Protein AF-0000000075462940 (afdb_homodimer)

Nearest PDB structures (foldseek):
  8ajq-assembly2_C  TM=8.581E-01  e=3.263E-07  Pseudomonas aeruginosa PAO1
  1xa8-assembly1_A  TM=7.527E-01  e=1.460E-05  Paracoccus denitrificans
  5kqk-assembly1_B  TM=7.612E-01  e=2.894E+00  Burkholderia pseudomallei 1710b
  6caw-assembly1_B  TM=7.550E-01  e=3.063E+00  Burkholderia pseudomallei 1710b
  5v4o-assembly1_B  TM=7.576E-01  e=3.242E+00  Burkholderia pseudomallei 1710b

pLDDT: mean 94.75, std 11.14, range [33.44, 98.81]

Radius of gyration: 19.45 Å; Cα contacts (8 Å, |Δi|>4): 757; chains: 2; bounding box: 45×70×52 Å

Secondary structure (DSSP, 8-state):
---------EEEE-SSSSSEEEE-S--SEEEEE--HHHHHHHTSS-EEEEEEEGGGEEE-SPSSGGGGEEEEE-TT-TTEEEEEETTT--EEEEEETTTTEEEEEGGGB-B-TTS-BTTHHHH---EEESGGG-SS---SSSEEESSSTTSSPEE-/---------EEEE-SSSSSEEEE-S--SEEEEE--HHHHHHHTSS-EEEEEEEGGGEEE-SPSSGGGGEEEEE-TT-TTEEEEEETTT--EEEEEETTTTEEEEEGGGB-B-TTS-BTTHHHH---EEESGGG-SS---SSSEEESSSTTSSPEE-

Organism: Phanerochaete carnosa (strain HHB-10118-sp) (NCBI:txid650164)

Solvent-accessible surface area (backbone atoms only — not comparable to full-atom values): 16463 Å² total; per-residue (Å²): 126,86,73,71,81,71,69,80,62,49,46,34,36,32,66,80,55,75,37,31,34,38,32,50,83,66,53,82,40,34,27,32,38,14,38,68,66,56,9,24,45,39,22,13,55,33,30,36,42,32,30,29,51,51,89,29,55,41,81,63,42,70,78,70,57,66,80,42,46,41,73,32,66,38,80,95,41,70,52,33,36,36,33,22,29,64,70,70,39,14,63,49,38,32,39,30,66,84,78,44,26,36,36,37,33,57,53,22,35,47,54,46,96,89,68,43,57,66,59,38,91,66,53,56,60,64,33,34,22,21,43,80,62,44,78,66,80,71,61,65,88,55,52,32,11,52,34,51,78,94,71,43,57,69,53,130,127,85,72,70,80,70,71,79,60,48,46,33,36,30,67,79,57,76,38,32,34,38,30,52,82,64,55,84,40,34,26,34,36,15,37,69,65,56,10,23,43,39,24,13,56,33,30,36,42,31,31,30,52,49,89,29,53,41,80,62,41,71,79,69,58,66,80,41,46,41,73,31,66,39,80,94,41,73,52,31,36,37,34,21,29,65,70,68,39,12,62,50,34,31,39,30,67,84,78,45,28,34,34,37,35,58,51,23,36,47,53,46,96,88,66,44,58,67,59,39,92,66,53,56,60,65,33,33,23,21,44,79,61,42,79,65,81,70,62,66,88,55,52,32,12,53,34,51,77,94,71,43,57,69,55,130

Foldseek 3Di:
DPPVVFPDWWKFADPVRQWIKTFGAFFPAWAWEQDVVQCVVQVHQTFTKTKDALVGIGIDHDPPRCVQWDWDQDPVQNQKIWIAGPPPGDTAWIAGNVRNMIMGTQQRIDADPVRHRPCCVRRPHQAYACCVNGPDDDPDDHWYFVHDPPPGDTDD/DPPVVFPDWWKFADPVRQWIKTFGAFFPAWAWEQDVVQCVVQVHQTFTKTKDALVGIGIDHDPPRCVQWDWDQDPVQNQKIWIAGPPPGDTAWIAGNVRNMIMGTQQRIDADPVRHRPCCVRRPHQAYACCVNGPDDDPDDHWYFVHDPPPGDTDD

Structure (mmCIF, N/CA/C/O backbone):
data_AF-0000000075462940-model_v1
#
loop_
_entity.id
_entity.type
_entity.pdbx_description
1 polymer 'CENP-V/GFA domain-containing protein'
#
loop_
_atom_site.group_PDB
_atom_site.id
_atom_site.type_symbol
_atom_site.label_atom_id
_atom_site.label_alt_id
_atom_site.label_comp_id
_atom_site.label_asym_id
_atom_site.label_entity_id
_atom_site.label_seq_id
_atom_site.pdbx_PDB_ins_code
_atom_site.Cartn_x
_atom_site.Cartn_y
_atom_site.Cartn_z
_atom_site.occupancy
_atom_site.B_iso_or_equiv
_atom_site.auth_seq_id
_atom_site.auth_comp_id
_atom_site.auth_asym_id
_atom_site.auth_atom_id
_atom_site.pdbx_PDB_model_num
ATOM 1 N N . MET A 1 1 ? -1.972 36.375 26.266 1 33.44 1 MET A N 1
ATOM 2 C CA . MET A 1 1 ? -1.251 35.281 25.656 1 33.44 1 MET A CA 1
ATOM 3 C C . MET A 1 1 ? -2.221 34.25 25.062 1 33.44 1 MET A C 1
ATOM 5 O O . MET A 1 1 ? -2.996 33.625 25.781 1 33.44 1 MET A O 1
ATOM 9 N N . SER A 1 2 ? -3.07 34.594 24.047 1 34.72 2 SER A N 1
ATOM 10 C CA . SER A 1 2 ? -4.117 33.781 23.406 1 34.72 2 SER A CA 1
ATOM 11 C C . SER A 1 2 ? -3.68 32.344 23.266 1 34.72 2 SER A C 1
ATOM 13 O O . SER A 1 2 ? -2.648 32.062 22.641 1 34.72 2 SER A O 1
ATOM 15 N N . LEU A 1 3 ? -3.662 31.594 24.312 1 37.91 3 LEU A N 1
ATOM 16 C CA . LEU A 1 3 ? -3.338 30.188 24.516 1 37.91 3 LEU A CA 1
ATOM 17 C C . LEU A 1 3 ? -3.857 29.328 23.359 1 37.91 3 LEU A C 1
ATOM 19 O O . LEU A 1 3 ? -5.039 28.984 23.328 1 37.91 3 LEU A O 1
ATOM 23 N N . GLY A 1 4 ? -3.832 29.766 22.062 1 41.12 4 GLY A N 1
ATOM 24 C CA . GLY A 1 4 ? -4.324 29.016 20.922 1 41.12 4 GLY A CA 1
ATOM 25 C C . GLY A 1 4 ? -4.223 27.516 21.094 1 41.12 4 GLY A C 1
ATOM 26 O O . GLY A 1 4 ? -3.148 27 21.406 1 41.12 4 GLY A O 1
ATOM 27 N N . THR A 1 5 ? -5.051 26.812 21.875 1 47.22 5 THR A N 1
ATOM 28 C CA . THR A 1 5 ? -5.211 25.438 22.328 1 47.22 5 THR A CA 1
ATOM 29 C C . THR A 1 5 ? -4.625 24.469 21.312 1 47.22 5 THR A C 1
ATOM 31 O O . THR A 1 5 ? -5.246 24.188 20.281 1 47.22 5 THR A O 1
ATOM 34 N N . SER A 1 6 ? -3.354 24.625 20.812 1 56.44 6 SER A N 1
ATOM 35 C CA . SER A 1 6 ? -2.592 23.938 19.781 1 56.44 6 SER A CA 1
ATOM 36 C C . SER A 1 6 ? -2.742 22.422 19.875 1 56.44 6 SER A C 1
ATOM 38 O O . SER A 1 6 ? -2.369 21.828 20.891 1 56.44 6 SER A O 1
ATOM 40 N N . ALA A 1 7 ? -3.871 21.828 19.406 1 74.19 7 ALA A N 1
ATOM 41 C CA . ALA A 1 7 ? -4.086 20.391 19.422 1 74.19 7 ALA A CA 1
ATOM 42 C C . ALA A 1 7 ? -2.771 19.641 19.25 1 74.19 7 ALA A C 1
ATOM 44 O O . ALA A 1 7 ? -1.839 20.141 18.625 1 74.19 7 ALA A O 1
ATOM 45 N N . ALA A 1 8 ? -2.516 18.656 20.188 1 87.88 8 ALA A N 1
ATOM 46 C CA . ALA A 1 8 ? -1.344 17.781 20.078 1 87.88 8 ALA A CA 1
ATOM 47 C C . ALA A 1 8 ? -1.096 17.391 18.625 1 87.88 8 ALA A C 1
ATOM 49 O O . ALA A 1 8 ? -2.041 17.125 17.875 1 87.88 8 ALA A O 1
ATOM 50 N N . PRO A 1 9 ? 0.112 17.531 18.188 1 95.56 9 PRO A N 1
ATOM 51 C CA . PRO A 1 9 ? 0.416 17.156 16.812 1 95.56 9 PRO A CA 1
ATOM 52 C C . PRO A 1 9 ? 0.068 15.703 16.5 1 95.56 9 PRO A C 1
ATOM 54 O O . PRO A 1 9 ? 0.09 14.859 17.406 1 95.56 9 PRO A O 1
ATOM 57 N N . ILE A 1 10 ? -0.336 15.422 15.289 1 97.62 10 ILE A N 1
ATOM 58 C CA . ILE A 1 10 ? -0.516 14.062 14.789 1 97.62 10 ILE A CA 1
ATOM 59 C C . ILE A 1 10 ? 0.845 13.445 14.477 1 97.62 10 ILE A C 1
ATOM 61 O O . ILE A 1 10 ? 1.665 14.047 13.781 1 97.62 10 ILE A O 1
ATOM 65 N N . LYS A 1 11 ? 1.113 12.281 14.977 1 98.31 11 LYS A N 1
ATOM 66 C CA . LYS A 1 11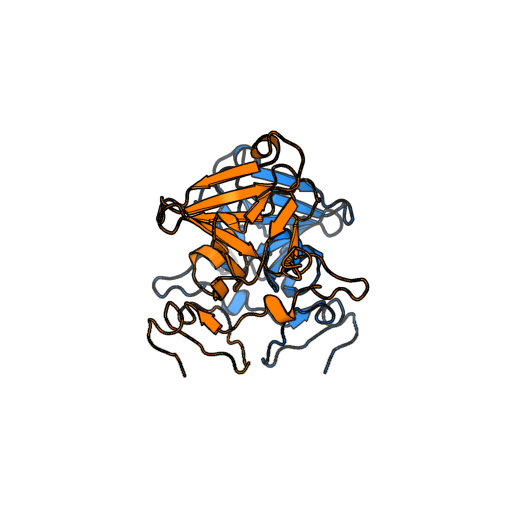 ? 2.416 11.648 14.805 1 98.31 11 LYS A CA 1
ATOM 67 C C . LYS A 1 11 ? 2.32 10.43 13.883 1 98.31 11 LYS A C 1
ATOM 69 O O . LYS A 1 11 ? 1.336 9.695 13.922 1 98.31 11 LYS A O 1
ATOM 74 N N . GLY A 1 12 ? 3.35 10.273 13.062 1 98.44 12 GLY A N 1
ATOM 75 C CA . GLY A 1 12 ? 3.459 9.117 12.188 1 98.44 12 GLY A CA 1
ATOM 76 C C . GLY A 1 12 ? 4.883 8.625 12.016 1 98.44 12 GLY A C 1
ATOM 77 O O . GLY A 1 12 ? 5.832 9.297 12.43 1 98.44 12 GLY A O 1
ATOM 78 N N . SER A 1 13 ? 5.023 7.398 11.484 1 98.56 13 SER A N 1
ATOM 79 C CA . SER A 1 13 ? 6.336 6.809 11.242 1 98.56 13 SER A CA 1
ATOM 80 C C . SER A 1 13 ? 6.254 5.676 10.227 1 98.56 13 SER A C 1
ATOM 82 O O . SER A 1 13 ? 5.172 5.141 9.969 1 98.56 13 SER A O 1
ATOM 84 N N . CYS A 1 14 ? 7.504 5.371 9.695 1 98.25 14 CYS A N 1
ATOM 85 C CA . CYS A 1 14 ? 7.609 4.156 8.891 1 98.25 14 CYS A CA 1
ATOM 86 C C . CYS A 1 14 ? 7.465 2.914 9.766 1 98.25 14 CYS A C 1
ATOM 88 O O . CYS A 1 14 ? 7.223 3.02 10.969 1 98.25 14 CYS A O 1
ATOM 90 N N . PHE A 1 15 ? 7.543 1.769 9.211 1 97.62 15 PHE A N 1
ATOM 91 C CA . PHE A 1 15 ? 7.324 0.503 9.906 1 97.62 15 PHE A CA 1
ATOM 92 C C . PHE A 1 15 ? 8.352 0.307 11.016 1 97.62 15 PHE A C 1
ATOM 94 O O . PHE A 1 15 ?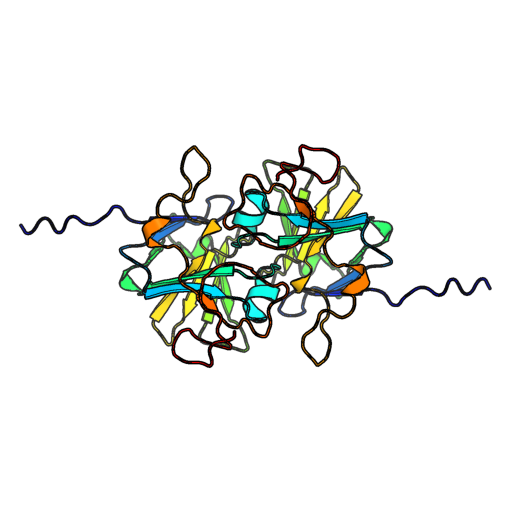 8 -0.031 12.141 1 97.62 15 PHE A O 1
ATOM 101 N N . CYS A 1 16 ? 9.648 0.529 10.734 1 97.88 16 CYS A N 1
ATOM 102 C CA . CYS A 1 16 ? 10.703 0.187 11.672 1 97.88 16 CYS A CA 1
ATOM 103 C C . CYS A 1 16 ? 10.953 1.327 12.656 1 97.88 16 CYS A C 1
ATOM 105 O O . CYS A 1 16 ? 11.703 1.169 13.625 1 97.88 16 CYS A O 1
ATOM 107 N N . GLY A 1 17 ? 10.422 2.467 12.359 1 97.75 17 GLY A N 1
ATOM 108 C CA . GLY A 1 17 ? 10.547 3.582 13.281 1 97.75 17 GLY A CA 1
ATOM 109 C C . GLY A 1 17 ? 11.758 4.453 13.008 1 97.75 17 GLY A C 1
ATOM 110 O O . GLY A 1 17 ? 11.93 5.496 13.641 1 97.75 17 GLY A O 1
ATOM 111 N N . ALA A 1 18 ? 12.578 4.156 12.031 1 98.31 18 ALA A N 1
ATOM 112 C CA . ALA A 1 18 ? 13.773 4.934 11.727 1 98.31 18 ALA A CA 1
ATOM 113 C C . ALA A 1 18 ? 13.406 6.309 11.172 1 98.31 18 ALA A C 1
ATOM 115 O O . ALA A 1 18 ? 14.195 7.25 11.258 1 98.31 18 ALA A O 1
ATOM 116 N N . VAL A 1 19 ? 12.273 6.418 10.578 1 98.75 19 VAL A N 1
ATOM 117 C CA . VAL A 1 19 ? 11.766 7.668 10.023 1 98.75 19 VAL A CA 1
ATOM 118 C C . VAL A 1 19 ? 10.445 8.039 10.688 1 98.75 19 VAL A C 1
ATOM 120 O O . VAL A 1 19 ? 9.555 7.191 10.828 1 98.75 19 VAL A O 1
ATOM 123 N N . SER A 1 20 ? 10.328 9.219 11.156 1 98.81 20 SER A N 1
ATOM 124 C CA . SER A 1 20 ? 9.117 9.688 11.812 1 98.81 20 SER A CA 1
ATOM 125 C C . SER A 1 20 ? 8.844 11.156 11.5 1 98.81 20 SER A C 1
ATOM 127 O O . SER A 1 20 ? 9.734 11.867 11.047 1 98.81 20 SER A O 1
ATOM 129 N N . TYR A 1 21 ? 7.602 11.539 11.648 1 98.81 21 TYR A N 1
ATOM 130 C CA . TYR A 1 21 ? 7.176 12.914 11.375 1 98.81 21 TYR A CA 1
ATOM 131 C C . TYR A 1 21 ? 6.035 13.32 12.297 1 98.81 21 TYR A C 1
ATOM 133 O O . TYR A 1 21 ? 5.434 12.477 12.969 1 98.81 21 TYR A O 1
ATOM 141 N N . SER A 1 22 ? 5.789 14.594 12.375 1 98.56 22 SER A N 1
ATOM 142 C CA . SER A 1 22 ? 4.66 15.188 13.078 1 98.56 22 SER A CA 1
ATOM 143 C C . SER A 1 22 ? 3.891 16.156 12.18 1 98.56 22 SER A C 1
ATOM 145 O O . SER A 1 22 ? 4.477 16.797 11.305 1 98.56 22 SER A O 1
ATOM 147 N N . LEU A 1 23 ? 2.625 16.156 12.352 1 98.31 23 LEU A N 1
ATOM 148 C CA . LEU A 1 23 ? 1.712 16.969 11.57 1 98.31 23 LEU A CA 1
ATOM 149 C C . LEU A 1 23 ? 0.917 17.922 12.469 1 98.31 23 LEU A C 1
ATOM 151 O O . LEU A 1 23 ? 0.368 17.484 13.484 1 98.31 23 LEU A O 1
ATOM 155 N N . ALA A 1 24 ? 0.854 19.172 12.039 1 96.94 24 ALA A N 1
ATOM 156 C CA . ALA A 1 24 ? 0.064 20.156 12.766 1 96.94 24 ALA A CA 1
ATOM 157 C C . ALA A 1 24 ? -1.269 20.422 12.07 1 96.94 24 ALA A C 1
ATOM 159 O O . ALA A 1 24 ? -1.319 20.562 10.852 1 96.94 24 ALA A O 1
ATOM 160 N N . GLY A 1 25 ? -2.314 20.406 12.836 1 93.94 25 GLY A N 1
ATOM 161 C CA . GLY A 1 25 ? -3.623 20.781 12.328 1 93.94 25 GLY A CA 1
ATOM 162 C C . GLY A 1 25 ? -4.266 19.688 11.492 1 93.94 25 GLY A C 1
ATOM 163 O O . GLY A 1 25 ? -3.908 18.516 11.609 1 93.94 25 GLY A O 1
ATOM 164 N N . ARG A 1 26 ? -5.312 20.047 10.688 1 95.19 26 ARG A N 1
ATOM 165 C CA . ARG A 1 26 ? -6.066 19.141 9.828 1 95.19 26 ARG A CA 1
ATOM 166 C C . ARG A 1 26 ? -5.453 19.078 8.438 1 95.19 26 ARG A C 1
ATOM 168 O O . ARG A 1 26 ? -4.891 20.062 7.953 1 95.19 26 ARG A O 1
ATOM 175 N N . PRO A 1 27 ? -5.59 17.922 7.848 1 97.88 27 PRO A N 1
ATOM 176 C CA . PRO A 1 27 ? -5.156 17.859 6.449 1 97.88 27 PRO A CA 1
ATOM 177 C C . PRO A 1 27 ? -6.012 18.75 5.535 1 97.88 27 PRO A C 1
ATOM 179 O O . PRO A 1 27 ? -7.191 18.953 5.812 1 97.88 27 PRO A O 1
ATOM 182 N N . ILE A 1 28 ? -5.395 19.266 4.535 1 96.94 28 ILE A N 1
ATOM 183 C CA . ILE A 1 28 ? -6.145 20.031 3.537 1 96.94 28 ILE A CA 1
ATOM 184 C C . ILE A 1 28 ? -6.938 19.078 2.65 1 96.94 28 ILE A C 1
ATOM 186 O O . ILE A 1 28 ? -7.895 19.484 1.986 1 96.94 28 ILE A O 1
ATOM 190 N N . MET A 1 29 ? -6.516 17.812 2.59 1 97.44 29 MET A N 1
ATOM 191 C CA . MET A 1 29 ? -7.195 16.719 1.885 1 97.44 29 MET A CA 1
ATOM 192 C C . MET A 1 29 ? -6.934 15.383 2.562 1 97.44 29 MET A C 1
ATOM 194 O O . MET A 1 29 ? -5.812 15.117 2.998 1 97.44 29 MET A O 1
ATOM 198 N N . SER A 1 30 ? -7.918 14.633 2.74 1 98.44 30 SER A N 1
ATOM 199 C CA . SER A 1 30 ? -7.863 13.258 3.211 1 98.44 30 SER A CA 1
ATOM 200 C C . SER A 1 30 ? -8.812 12.359 2.42 1 98.44 30 SER A C 1
ATOM 202 O O . SER A 1 30 ? -10.031 12.531 2.482 1 98.44 30 SER A O 1
ATOM 204 N N . VAL A 1 31 ? -8.266 11.375 1.633 1 98.75 31 VAL A N 1
ATOM 205 C CA . VAL A 1 31 ? -9.094 10.625 0.7 1 98.75 31 VAL A CA 1
ATOM 206 C C . VAL A 1 31 ? -8.523 9.227 0.507 1 98.75 31 VAL A C 1
ATOM 208 O O . VAL A 1 31 ? -7.363 8.969 0.845 1 98.75 31 VAL A O 1
ATOM 211 N N . TYR A 1 32 ? -9.367 8.328 0.028 1 98.75 32 TYR A N 1
ATOM 212 C CA . TYR A 1 32 ? -8.891 7.086 -0.578 1 98.75 32 TYR A CA 1
ATOM 213 C C . TYR A 1 32 ? -8.562 7.293 -2.053 1 98.75 32 TYR A C 1
ATOM 215 O O . TYR A 1 32 ? -9.438 7.641 -2.848 1 98.75 32 TYR A O 1
ATOM 223 N N . CYS A 1 33 ? -7.359 7.125 -2.416 1 98.69 33 CYS A N 1
ATOM 224 C CA . CYS A 1 33 ? -6.934 7.301 -3.801 1 98.69 33 CYS A CA 1
ATOM 225 C C . CYS A 1 33 ? -6.781 5.957 -4.5 1 98.69 33 CYS A C 1
ATOM 227 O O . CYS A 1 33 ? -6.023 5.098 -4.051 1 98.69 33 CYS A O 1
ATOM 229 N N . HIS A 1 34 ? -7.438 5.82 -5.641 1 98.31 34 HIS A N 1
ATOM 230 C CA . HIS A 1 34 ? -7.457 4.574 -6.395 1 98.31 34 HIS A CA 1
ATOM 231 C C . HIS A 1 34 ? -6.668 4.703 -7.695 1 98.31 34 HIS A C 1
ATOM 233 O O . HIS A 1 34 ? -6.809 3.873 -8.594 1 98.31 34 HIS A O 1
ATOM 239 N N . CYS A 1 35 ? -5.844 5.742 -7.859 1 97.38 35 CYS A N 1
ATOM 240 C CA . CYS A 1 35 ? -5.137 5.895 -9.125 1 97.38 35 CYS A CA 1
ATOM 241 C C . CYS A 1 35 ? -4.125 4.77 -9.32 1 97.38 35 CYS A C 1
ATOM 243 O O . CYS A 1 35 ? -3.66 4.172 -8.344 1 97.38 35 CYS A O 1
ATOM 245 N N . THR A 1 36 ? -3.723 4.574 -10.57 1 96 36 THR A N 1
ATOM 246 C CA . THR A 1 36 ? -2.867 3.436 -10.883 1 96 36 THR A CA 1
ATOM 247 C C . THR A 1 36 ? -1.444 3.674 -10.391 1 96 36 THR A C 1
ATOM 249 O O . THR A 1 36 ? -0.712 2.725 -10.109 1 96 36 THR A O 1
ATOM 252 N N . ILE A 1 37 ? -1.006 4.883 -10.227 1 96.44 37 ILE A N 1
ATOM 253 C CA . ILE A 1 37 ? 0.317 5.191 -9.695 1 96.44 37 ILE A CA 1
ATOM 254 C C . ILE A 1 37 ? 0.41 4.73 -8.242 1 96.44 37 ILE A C 1
ATOM 256 O O . ILE A 1 37 ? 1.311 3.971 -7.883 1 96.44 37 ILE A O 1
ATOM 260 N N . CYS A 1 38 ? -0.57 5.125 -7.391 1 97.31 38 CYS A N 1
ATOM 261 C CA . CYS A 1 38 ? -0.59 4.723 -5.988 1 97.31 38 CYS A CA 1
ATOM 262 C C . CYS A 1 38 ? -0.694 3.209 -5.855 1 97.31 38 CYS A C 1
ATOM 264 O O . CYS A 1 38 ? -0.025 2.609 -5.012 1 97.31 38 CYS A O 1
ATOM 266 N N . GLN A 1 39 ? -1.509 2.648 -6.715 1 97.44 39 GLN A N 1
ATOM 267 C CA . GLN A 1 39 ? -1.671 1.199 -6.703 1 97.44 39 GLN A CA 1
ATOM 268 C C . GLN A 1 39 ? -0.343 0.494 -6.961 1 97.44 39 GLN A C 1
ATOM 270 O O . GLN A 1 39 ? 0.049 -0.399 -6.203 1 97.44 39 GLN A O 1
ATOM 275 N N . LYS A 1 40 ? 0.392 0.906 -7.965 1 96.44 40 LYS A N 1
ATOM 276 C CA . LYS A 1 40 ? 1.613 0.218 -8.375 1 96.44 40 LYS A CA 1
ATOM 277 C C . LYS A 1 40 ? 2.762 0.522 -7.418 1 96.44 40 LYS A C 1
ATOM 279 O O . LYS A 1 40 ? 3.562 -0.36 -7.098 1 96.44 40 LYS A O 1
ATOM 284 N N . LEU A 1 41 ? 2.855 1.715 -6.938 1 97.44 41 LEU A N 1
ATOM 285 C CA . LEU A 1 41 ? 3.961 2.105 -6.066 1 97.44 41 LEU A CA 1
ATOM 286 C C . LEU A 1 41 ? 3.836 1.44 -4.699 1 97.44 41 LEU A C 1
ATOM 288 O O . LEU A 1 41 ? 4.844 1.099 -4.078 1 97.44 41 LEU A O 1
ATOM 292 N N . ASN A 1 42 ? 2.576 1.264 -4.223 1 96.81 42 ASN A N 1
ATOM 293 C CA . ASN A 1 42 ? 2.377 0.745 -2.873 1 96.81 42 ASN A CA 1
ATOM 294 C C . ASN A 1 42 ? 1.931 -0.714 -2.895 1 96.81 42 ASN A C 1
ATOM 296 O O . ASN A 1 42 ? 1.807 -1.345 -1.843 1 96.81 42 ASN A O 1
ATOM 300 N N . GLY A 1 43 ? 1.676 -1.274 -4.09 1 95.75 43 GLY A N 1
ATOM 301 C CA . GLY A 1 43 ? 1.25 -2.66 -4.203 1 95.75 43 GLY A CA 1
ATOM 302 C C . GLY A 1 43 ? -0.077 -2.934 -3.521 1 95.75 43 GLY A C 1
ATOM 303 O O . GLY A 1 43 ? -0.227 -3.941 -2.828 1 95.75 43 GLY A O 1
ATOM 304 N N . CYS A 1 44 ? -0.981 -2.016 -3.6 1 97.94 44 CYS A N 1
ATOM 305 C CA . CYS A 1 44 ? -2.254 -2.154 -2.898 1 97.94 44 CYS A CA 1
ATOM 306 C C . CYS A 1 44 ? -3.4 -1.6 -3.736 1 97.94 44 CYS A C 1
ATOM 308 O O . CYS A 1 44 ? -3.174 -0.847 -4.684 1 97.94 44 CYS A O 1
ATOM 310 N N . PRO A 1 45 ? -4.66 -1.992 -3.418 1 98.06 45 PRO A N 1
ATOM 311 C CA . PRO A 1 45 ? -5.789 -1.542 -4.234 1 98.06 45 PRO A CA 1
ATOM 312 C C . PRO A 1 45 ? -5.98 -0.027 -4.195 1 98.06 45 PRO A C 1
ATOM 314 O O . PRO A 1 45 ? -6.41 0.571 -5.188 1 98.06 45 PRO A O 1
ATOM 317 N N . PHE A 1 46 ? -5.742 0.563 -3.07 1 98.62 46 PHE A N 1
ATOM 318 C CA . PHE A 1 46 ? -5.789 2.01 -2.9 1 98.62 46 PHE A CA 1
ATOM 319 C C . PHE A 1 46 ? -5.062 2.428 -1.627 1 98.62 46 PHE A C 1
ATOM 321 O O . PHE A 1 46 ? -4.738 1.586 -0.787 1 98.62 46 PHE A O 1
ATOM 328 N N . VAL A 1 47 ? -4.77 3.736 -1.523 1 98.69 47 VAL A N 1
ATOM 329 C CA . VAL A 1 47 ? -4.121 4.258 -0.323 1 98.69 47 VAL A CA 1
ATOM 330 C C . VAL A 1 47 ? -5.059 5.23 0.389 1 98.69 47 VAL A C 1
ATOM 332 O O . VAL A 1 47 ? -5.988 5.766 -0.219 1 98.69 47 VAL A O 1
ATOM 335 N N . HIS A 1 48 ? -4.93 5.332 1.645 1 98.56 48 HIS A N 1
ATOM 336 C CA . HIS A 1 48 ? -5.426 6.477 2.4 1 98.56 48 HIS A CA 1
ATOM 337 C C . HIS A 1 48 ? -4.387 7.59 2.461 1 98.56 48 HIS A C 1
ATOM 339 O O . HIS A 1 48 ? -3.451 7.531 3.264 1 98.56 48 HIS A O 1
ATOM 345 N N . THR A 1 49 ? -4.551 8.625 1.636 1 98.62 49 THR A N 1
ATOM 346 C CA . THR A 1 49 ? -3.572 9.703 1.537 1 98.62 49 THR A CA 1
ATOM 347 C C . THR A 1 49 ? -4.125 10.992 2.143 1 98.62 49 THR A C 1
ATOM 349 O O . THR A 1 49 ? -5.309 11.305 1.981 1 98.62 49 THR A O 1
ATOM 352 N N . MET A 1 50 ? -3.256 11.656 2.84 1 98.56 50 MET A N 1
ATOM 353 C CA . MET A 1 50 ? -3.557 12.953 3.438 1 98.56 50 MET A CA 1
ATOM 354 C C . MET A 1 50 ? -2.535 14 3.01 1 98.56 50 MET A C 1
ATOM 356 O O . MET A 1 50 ? -1.332 13.734 3.01 1 98.56 50 MET A O 1
ATOM 360 N N . HIS A 1 51 ? -3.033 15.133 2.666 1 98.62 51 HIS A N 1
ATOM 361 C CA . HIS A 1 51 ? -2.166 16.234 2.25 1 98.62 51 HIS A CA 1
ATOM 362 C C . HIS A 1 51 ? -2.111 17.328 3.312 1 98.62 51 HIS A C 1
ATOM 364 O O . HIS A 1 51 ? -3.143 17.703 3.873 1 98.62 51 HIS A O 1
ATOM 370 N N . PHE A 1 52 ? -0.964 17.766 3.578 1 98.62 52 PHE A N 1
ATOM 371 C CA . PHE A 1 52 ? -0.71 18.859 4.508 1 98.62 52 PHE A CA 1
ATOM 372 C C . PHE A 1 52 ? 0.125 19.953 3.846 1 98.62 52 PHE A C 1
ATOM 374 O O . PHE A 1 52 ? 0.982 19.656 3.01 1 98.62 52 PHE A O 1
ATOM 381 N N . LYS A 1 53 ? -0.088 21.203 4.258 1 98.12 53 LYS A N 1
ATOM 382 C CA . LYS A 1 53 ? 0.81 22.281 3.857 1 98.12 53 LYS A CA 1
ATOM 383 C C . LYS A 1 53 ? 2.232 22.016 4.34 1 98.12 53 LYS A C 1
ATOM 385 O O . LYS A 1 53 ? 2.434 21.391 5.387 1 98.12 53 LYS A O 1
ATOM 390 N N . GLY A 1 54 ? 3.135 22.547 3.543 1 97.88 54 GLY A N 1
ATOM 391 C CA . GLY A 1 54 ? 4.531 22.406 3.92 1 97.88 54 GLY A CA 1
ATOM 392 C C . GLY A 1 54 ? 4.809 22.828 5.352 1 97.88 54 GLY A C 1
ATOM 393 O O . GLY A 1 54 ? 5.566 22.156 6.062 1 97.88 54 GLY A O 1
ATOM 394 N N . SER A 1 55 ? 4.16 23.859 5.855 1 97.19 55 SER A N 1
ATOM 395 C CA . SER A 1 55 ? 4.383 24.422 7.184 1 97.19 55 SER A CA 1
ATOM 396 C C . SER A 1 55 ? 3.832 23.5 8.273 1 97.19 55 SER A C 1
ATOM 398 O O . SER A 1 55 ? 4.172 23.656 9.445 1 97.19 55 SER A O 1
ATOM 400 N N . ASP A 1 56 ? 2.951 22.594 7.91 1 98 56 ASP A N 1
ATOM 401 C CA . ASP A 1 56 ? 2.266 21.766 8.891 1 98 56 ASP A CA 1
ATOM 402 C C . ASP A 1 56 ? 2.939 20.391 9.016 1 98 56 ASP A C 1
ATOM 404 O O . ASP A 1 56 ? 2.506 19.547 9.805 1 98 56 ASP A O 1
ATOM 408 N N . PHE A 1 57 ? 3.961 20.188 8.219 1 98.62 57 PHE A N 1
ATOM 409 C CA . PHE A 1 57 ? 4.715 18.938 8.234 1 98.62 57 PHE A CA 1
ATOM 410 C C . PHE A 1 57 ? 6.113 19.156 8.805 1 98.62 57 PHE A C 1
ATOM 412 O O . PHE A 1 57 ? 6.816 20.094 8.391 1 98.62 57 PHE A O 1
ATOM 419 N N . THR A 1 58 ? 6.531 18.234 9.75 1 98.5 58 THR A N 1
ATOM 420 C CA . THR A 1 58 ? 7.883 18.281 10.289 1 98.5 58 THR A CA 1
ATOM 421 C C . THR A 1 58 ? 8.445 16.859 10.453 1 98.5 58 THR A C 1
ATOM 423 O O . THR A 1 58 ? 7.812 16.016 11.078 1 98.5 58 THR A O 1
ATOM 426 N N . TRP A 1 59 ? 9.625 16.641 9.875 1 98.69 59 TRP A N 1
ATOM 427 C CA . TRP A 1 59 ? 10.32 15.398 10.211 1 98.69 59 TRP A CA 1
ATOM 428 C C . TRP A 1 59 ? 10.664 15.367 11.695 1 98.69 59 TRP A C 1
ATOM 430 O O . TRP A 1 59 ? 11.086 16.375 12.273 1 98.69 59 TRP A O 1
ATOM 440 N N . SER A 1 60 ? 10.586 14.172 12.32 1 98.56 60 SER A N 1
ATOM 441 C CA . SER A 1 60 ? 10.797 14.078 13.766 1 98.56 60 SER A CA 1
ATOM 442 C C . SER A 1 60 ? 12.008 13.211 14.094 1 98.56 60 SER A C 1
ATOM 444 O O . SER A 1 60 ? 12.5 13.227 15.219 1 98.56 60 SER A O 1
ATOM 446 N N . HIS A 1 61 ? 12.469 12.406 13.148 1 98.38 61 HIS A N 1
ATOM 447 C CA . HIS A 1 61 ? 13.648 11.594 13.406 1 98.38 61 HIS A CA 1
ATOM 448 C C . HIS A 1 61 ? 14.922 12.438 13.375 1 98.38 61 HIS A C 1
ATOM 450 O O . HIS A 1 61 ? 14.875 13.625 13.062 1 98.38 61 HIS A O 1
ATOM 456 N N . ALA A 1 62 ? 16.016 11.828 13.773 1 97.69 62 ALA A N 1
ATOM 457 C CA . ALA A 1 62 ? 17.266 12.539 14.031 1 97.69 62 ALA A CA 1
ATOM 458 C C . ALA A 1 62 ? 17.812 13.172 12.758 1 97.69 62 ALA A C 1
ATOM 460 O O . ALA A 1 62 ? 17.703 12.586 11.68 1 97.69 62 ALA A O 1
ATOM 461 N N . GLN A 1 63 ? 18.484 14.328 12.844 1 97.81 63 GLN A N 1
ATOM 462 C CA . GLN A 1 63 ? 19.172 15 11.734 1 97.81 63 GLN A CA 1
ATOM 463 C C . GLN A 1 63 ? 20.547 14.406 11.5 1 97.81 63 GLN A C 1
ATOM 465 O O . GLN A 1 63 ? 21.188 13.906 12.43 1 97.81 63 GLN A O 1
ATOM 470 N N . PRO A 1 64 ? 21.141 14.641 10.336 1 98.25 64 PRO A N 1
ATOM 471 C CA . PRO A 1 64 ? 20.406 15.094 9.156 1 98.25 64 PRO A CA 1
ATOM 472 C C . PRO A 1 64 ? 19.328 14.102 8.711 1 98.25 64 PRO A C 1
ATOM 474 O O . PRO A 1 64 ? 19.609 12.914 8.555 1 98.25 64 PRO A O 1
ATOM 477 N N . HIS A 1 65 ? 18.062 14.516 8.484 1 98.31 65 HIS A N 1
ATOM 478 C CA . HIS A 1 65 ? 16.922 13.656 8.203 1 98.31 65 HIS A CA 1
ATOM 479 C C . HIS A 1 65 ? 17.156 12.805 6.961 1 98.31 65 HIS A C 1
ATOM 481 O O . HIS A 1 65 ? 16.75 11.641 6.91 1 98.31 65 HIS A O 1
ATOM 487 N N . GLU A 1 66 ? 17.781 13.383 5.973 1 97.69 66 GLU A N 1
ATOM 488 C CA . GLU A 1 66 ? 18 12.75 4.676 1 97.69 66 GLU A CA 1
ATOM 489 C C . GLU A 1 66 ? 18.828 11.477 4.812 1 97.69 66 GLU A C 1
ATOM 491 O O . GLU A 1 66 ? 18.828 10.625 3.928 1 97.69 66 GLU A O 1
ATOM 496 N N . ALA A 1 67 ? 19.578 11.336 5.934 1 98.31 67 ALA A N 1
ATOM 497 C CA . ALA A 1 67 ? 20.422 10.172 6.141 1 98.31 67 ALA A CA 1
ATOM 498 C C . ALA A 1 67 ? 19.594 8.898 6.254 1 98.31 67 ALA A C 1
ATOM 500 O O . ALA A 1 67 ? 20.094 7.797 6.016 1 98.31 67 ALA A O 1
ATOM 501 N N . GLN A 1 68 ? 18.297 9.039 6.57 1 98.38 68 GLN A N 1
ATOM 502 C CA . GLN A 1 68 ? 17.438 7.875 6.773 1 98.38 68 GLN A CA 1
ATOM 503 C C . GLN A 1 68 ? 16.453 7.699 5.617 1 98.38 68 GLN A C 1
ATOM 505 O O . GLN A 1 68 ? 15.602 6.812 5.648 1 98.38 68 GLN A O 1
ATOM 510 N N . LEU A 1 69 ? 16.625 8.531 4.582 1 98.56 69 LEU A N 1
ATOM 511 C CA . LEU A 1 69 ? 15.617 8.555 3.535 1 98.56 69 LEU A CA 1
ATOM 512 C C . LEU A 1 69 ? 16.234 8.234 2.176 1 98.56 69 LEU A C 1
ATOM 514 O O . LEU A 1 69 ? 17.344 8.656 1.878 1 98.56 69 LEU A O 1
ATOM 518 N N . ASP A 1 70 ? 15.469 7.461 1.429 1 98.06 70 ASP A N 1
ATOM 519 C CA . ASP A 1 70 ? 15.656 7.395 -0.018 1 98.06 70 ASP A CA 1
ATOM 520 C C . ASP A 1 70 ? 14.586 8.211 -0.744 1 98.06 70 ASP A C 1
ATOM 522 O O . ASP A 1 70 ? 13.469 8.359 -0.245 1 98.06 70 ASP A O 1
ATOM 526 N N . PHE A 1 71 ? 14.961 8.727 -1.882 1 98.12 71 PHE A N 1
ATOM 527 C CA . PHE A 1 71 ? 14.055 9.578 -2.648 1 98.12 71 PHE A CA 1
ATOM 528 C C . PHE A 1 71 ? 13.82 9 -4.039 1 98.12 71 PHE A C 1
ATOM 530 O O . PHE A 1 71 ? 14.727 8.43 -4.641 1 98.12 71 PHE A O 1
ATOM 537 N N . TYR A 1 72 ? 12.625 9.156 -4.488 1 98.25 72 TYR A N 1
ATOM 538 C CA . TYR A 1 72 ? 12.266 8.773 -5.848 1 98.25 72 TYR A CA 1
ATOM 539 C C . TYR A 1 72 ? 11.344 9.805 -6.48 1 98.25 72 TYR A C 1
ATOM 541 O O . TYR A 1 72 ? 10.242 10.055 -5.98 1 98.25 72 TYR A O 1
ATOM 549 N N . ILE A 1 73 ? 11.828 10.344 -7.574 1 98.25 73 ILE A N 1
ATOM 550 C CA . ILE A 1 73 ? 11.008 11.273 -8.344 1 98.25 73 ILE A CA 1
ATOM 551 C C . ILE A 1 73 ? 10.18 10.5 -9.375 1 98.25 73 ILE A C 1
ATOM 553 O O . ILE A 1 73 ? 10.727 9.742 -10.18 1 98.25 73 ILE A O 1
ATOM 557 N N . ILE A 1 74 ? 8.875 10.703 -9.336 1 96.38 74 ILE A N 1
ATOM 558 C CA . ILE A 1 74 ? 7.992 10.016 -10.273 1 96.38 74 ILE A CA 1
ATOM 559 C C . ILE A 1 74 ? 8.148 10.609 -11.672 1 96.38 74 ILE A C 1
ATOM 561 O O . ILE A 1 74 ? 7.812 11.773 -11.898 1 96.38 74 ILE A O 1
ATOM 565 N N . PRO A 1 75 ? 8.578 9.805 -12.609 1 95.88 75 PRO A N 1
ATOM 566 C CA . PRO A 1 75 ? 8.891 10.359 -13.922 1 95.88 75 PRO A CA 1
ATOM 567 C C . PRO A 1 75 ? 7.691 11.055 -14.57 1 95.88 75 PRO A C 1
ATOM 569 O O . PRO A 1 75 ? 7.836 12.125 -15.164 1 95.88 75 PRO A O 1
ATOM 572 N N . SER A 1 76 ? 6.539 10.477 -14.477 1 94.69 76 SER A N 1
ATOM 573 C CA . SER A 1 76 ? 5.348 11.039 -15.102 1 94.69 76 SER A CA 1
ATOM 574 C C . SER A 1 76 ? 4.824 12.234 -14.305 1 94.69 76 SER A C 1
ATOM 576 O O . SER A 1 76 ? 3.938 12.953 -14.773 1 94.69 76 SER A O 1
ATOM 578 N N . LYS A 1 77 ? 5.309 12.469 -13.094 1 96.19 77 LYS A N 1
ATOM 579 C CA . LYS A 1 77 ? 4.988 13.594 -12.227 1 96.19 77 LYS A CA 1
ATOM 580 C C . LYS A 1 77 ? 6.242 14.148 -11.555 1 96.19 77 LYS A C 1
ATOM 582 O O . LYS A 1 77 ? 6.391 14.055 -10.336 1 96.19 77 LYS A O 1
ATOM 587 N N . PRO A 1 78 ? 7.035 14.859 -12.328 1 96.81 78 PRO A N 1
ATOM 588 C CA . PRO A 1 78 ? 8.367 15.227 -11.844 1 96.81 78 PRO A CA 1
ATOM 589 C C . PRO A 1 78 ? 8.328 16.156 -10.641 1 96.81 78 PRO A C 1
ATOM 591 O O . PRO A 1 78 ? 9.336 16.344 -9.953 1 96.81 78 PRO A O 1
ATOM 594 N N . HIS A 1 79 ? 7.148 16.797 -10.359 1 98.06 79 HIS A N 1
ATOM 595 C CA . HIS A 1 79 ? 6.992 17.672 -9.203 1 98.06 79 HIS A CA 1
ATOM 596 C C . HIS A 1 79 ? 6.727 16.859 -7.938 1 98.06 79 HIS A C 1
ATOM 598 O O . HIS A 1 79 ? 6.656 17.422 -6.844 1 98.06 79 HIS A O 1
ATOM 604 N N . LYS A 1 80 ? 6.574 15.594 -8.023 1 98.06 80 LYS A N 1
ATOM 605 C CA . LYS A 1 80 ? 6.289 14.727 -6.891 1 98.06 80 LYS A CA 1
ATOM 606 C C . LYS A 1 80 ? 7.516 13.906 -6.508 1 98.06 80 LYS A C 1
ATOM 608 O O . LYS A 1 80 ? 8.055 13.156 -7.328 1 98.06 80 LYS A O 1
ATOM 613 N N . THR A 1 81 ? 7.988 14.055 -5.328 1 98.44 81 THR A N 1
ATOM 614 C CA . THR A 1 81 ? 9.102 13.281 -4.777 1 98.44 81 THR A CA 1
ATOM 615 C C . THR A 1 81 ? 8.617 12.367 -3.652 1 98.44 81 THR A C 1
ATOM 617 O O . THR A 1 81 ? 8.07 12.844 -2.652 1 98.44 81 THR A O 1
ATOM 620 N N . ARG A 1 82 ? 8.844 11.094 -3.82 1 98.38 82 ARG A N 1
ATOM 621 C CA . ARG A 1 82 ? 8.523 10.117 -2.783 1 98.38 82 ARG A CA 1
ATOM 622 C C . ARG A 1 82 ? 9.695 9.93 -1.827 1 98.38 82 ARG A C 1
ATOM 624 O O . ARG A 1 82 ? 10.852 9.875 -2.256 1 98.38 82 ARG A O 1
ATOM 631 N N . CYS A 1 83 ? 9.398 9.875 -0.556 1 98.5 83 CYS A N 1
ATOM 632 C CA . CYS A 1 83 ? 10.367 9.609 0.497 1 98.5 83 CYS A CA 1
ATOM 633 C C . CYS A 1 83 ? 10.141 8.234 1.118 1 98.5 83 CYS A C 1
ATOM 635 O O . CYS A 1 83 ? 9.039 7.934 1.576 1 98.5 83 CYS A O 1
ATOM 637 N N . ARG A 1 84 ? 11.188 7.465 1.149 1 98.31 84 ARG A N 1
ATOM 638 C CA . ARG A 1 84 ? 11.109 6.113 1.701 1 98.31 84 ARG A CA 1
ATOM 639 C C . ARG A 1 84 ? 12.18 5.898 2.771 1 98.31 84 ARG A C 1
ATOM 641 O O . ARG A 1 84 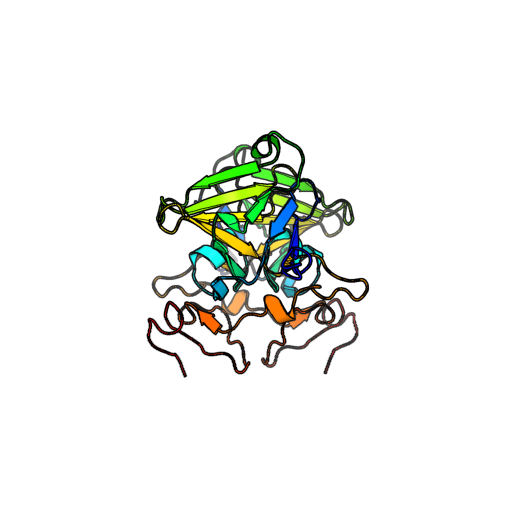? 13.258 6.484 2.707 1 98.31 84 ARG A O 1
ATOM 648 N N . CYS A 1 85 ? 11.828 5.07 3.725 1 98.56 85 CYS A N 1
ATOM 649 C CA . CYS A 1 85 ? 12.805 4.703 4.742 1 98.56 85 CYS A CA 1
ATOM 650 C C . CYS A 1 85 ? 13.906 3.834 4.152 1 98.56 85 CYS A C 1
ATOM 652 O O . CYS A 1 85 ? 13.633 2.822 3.504 1 98.56 85 CYS A O 1
ATOM 654 N N . LYS A 1 86 ? 15.148 4.113 4.465 1 97.69 86 LYS A N 1
ATOM 655 C CA . LYS A 1 86 ? 16.297 3.355 3.961 1 97.69 86 LYS A CA 1
ATOM 656 C C . LYS A 1 86 ? 16.344 1.965 4.59 1 97.69 86 LYS A C 1
ATOM 658 O O . LYS A 1 86 ? 16.875 1.027 3.984 1 97.69 86 LYS A O 1
ATOM 663 N N . THR A 1 87 ? 15.805 1.916 5.719 1 97.56 87 THR A N 1
ATOM 664 C CA . THR A 1 87 ? 15.93 0.676 6.477 1 97.56 87 THR A CA 1
ATOM 665 C C . THR A 1 87 ? 14.828 -0.306 6.094 1 97.56 87 THR A C 1
ATOM 667 O O . THR A 1 87 ? 15.102 -1.359 5.516 1 97.56 87 THR A O 1
ATOM 670 N N . CYS A 1 88 ? 13.594 0.051 6.246 1 98 88 CYS A N 1
ATOM 671 C CA . CYS A 1 88 ? 12.508 -0.904 6.016 1 98 88 CYS A CA 1
ATOM 672 C C . CYS A 1 88 ? 11.914 -0.724 4.625 1 98 88 CYS A C 1
ATOM 674 O O . CYS A 1 88 ? 11.172 -1.584 4.148 1 98 88 CYS A O 1
ATOM 676 N N . GLY A 1 89 ? 12.188 0.392 3.98 1 97.5 89 GLY A N 1
ATOM 677 C CA . GLY A 1 89 ? 11.766 0.618 2.607 1 97.5 89 GLY A CA 1
ATOM 678 C C . GLY A 1 89 ? 10.367 1.19 2.502 1 97.5 89 GLY A C 1
ATOM 679 O O . GLY A 1 89 ? 9.914 1.545 1.41 1 97.5 89 GLY A O 1
ATOM 680 N N . ALA A 1 90 ? 9.625 1.275 3.572 1 97.75 90 ALA A N 1
ATOM 681 C CA . ALA A 1 90 ? 8.258 1.801 3.523 1 97.75 90 ALA A CA 1
ATOM 682 C C . ALA A 1 90 ? 8.242 3.232 2.994 1 97.75 90 ALA A C 1
ATOM 684 O O . ALA A 1 90 ? 9.117 4.035 3.332 1 97.75 90 ALA A O 1
ATOM 685 N N . THR A 1 91 ? 7.277 3.486 2.119 1 97.12 91 THR A N 1
ATOM 686 C CA . THR A 1 91 ? 7.027 4.875 1.752 1 97.12 91 THR A CA 1
ATOM 687 C C . THR A 1 91 ? 6.457 5.652 2.934 1 97.12 91 THR A C 1
ATOM 689 O O . THR A 1 91 ? 5.492 5.211 3.566 1 97.12 91 THR A O 1
ATOM 692 N N . VAL A 1 92 ? 7.008 6.836 3.176 1 97.81 92 VAL A N 1
ATOM 693 C CA . VAL A 1 92 ? 6.641 7.527 4.406 1 97.81 92 VAL A CA 1
ATOM 694 C C . VAL A 1 92 ? 5.961 8.852 4.074 1 97.81 92 VAL A C 1
ATOM 696 O O . VAL A 1 92 ? 5.07 9.297 4.801 1 97.81 92 VAL A O 1
ATOM 699 N N . ALA A 1 93 ? 6.395 9.484 3.023 1 98.69 93 ALA A N 1
ATOM 700 C CA . ALA A 1 93 ? 5.855 10.789 2.631 1 98.69 93 ALA A CA 1
ATOM 701 C C . ALA A 1 93 ? 6.125 11.07 1.154 1 98.69 93 ALA A C 1
ATOM 703 O O . ALA A 1 93 ? 6.922 10.375 0.52 1 98.69 93 ALA A O 1
ATOM 704 N N . SER A 1 94 ? 5.402 11.953 0.631 1 98.5 94 SER A N 1
ATOM 705 C CA . SER A 1 94 ? 5.637 12.516 -0.695 1 98.5 94 SER A CA 1
ATOM 706 C C . SER A 1 94 ? 5.527 14.039 -0.678 1 98.5 94 SER A C 1
ATOM 708 O O . SER A 1 94 ? 4.645 14.594 -0.02 1 98.5 94 SER A O 1
ATOM 710 N N . TYR A 1 95 ? 6.438 14.648 -1.354 1 98.62 95 TYR A N 1
ATOM 711 C CA . TYR A 1 95 ? 6.41 16.109 -1.459 1 98.62 95 TYR A CA 1
ATOM 712 C C . TYR A 1 95 ? 6.043 16.547 -2.871 1 98.62 95 TYR A C 1
ATOM 714 O O . TYR A 1 95 ? 6.602 16.031 -3.85 1 98.62 95 TYR A O 1
ATOM 722 N N . ASN A 1 96 ? 5.062 17.375 -2.947 1 98.44 96 ASN A N 1
ATOM 723 C CA . ASN A 1 96 ? 4.668 18.016 -4.191 1 98.44 96 ASN A CA 1
ATOM 724 C C . ASN A 1 96 ? 5.188 19.453 -4.258 1 98.44 96 ASN A C 1
ATOM 726 O O . ASN A 1 96 ? 4.676 20.344 -3.562 1 98.44 96 ASN A O 1
ATOM 730 N N . SER A 1 97 ? 6.145 19.719 -5.148 1 98.06 97 SER A N 1
ATOM 731 C CA . SER A 1 97 ? 6.785 21.031 -5.211 1 98.06 97 SER A CA 1
ATOM 732 C C . SER A 1 97 ? 5.867 22.062 -5.852 1 98.06 97 SER A C 1
ATOM 734 O O . SER A 1 97 ? 6.027 23.266 -5.629 1 98.06 97 SER A O 1
ATOM 736 N N . ASP A 1 98 ? 4.934 21.656 -6.66 1 97.56 98 ASP A N 1
ATOM 737 C CA . ASP A 1 98 ? 4 22.594 -7.277 1 97.56 98 ASP A CA 1
ATOM 738 C C . ASP A 1 98 ? 3.057 23.203 -6.238 1 97.56 98 ASP A C 1
ATOM 740 O O . ASP A 1 98 ? 2.818 24.406 -6.238 1 97.56 98 ASP A O 1
ATOM 744 N N . THR A 1 99 ? 2.576 22.375 -5.367 1 96.88 99 THR A N 1
ATOM 745 C CA . THR A 1 99 ? 1.589 22.828 -4.395 1 96.88 99 THR A CA 1
ATOM 746 C C . THR A 1 99 ? 2.254 23.156 -3.059 1 96.88 99 THR A C 1
ATOM 748 O O . THR A 1 99 ? 1.633 23.75 -2.178 1 96.88 99 THR A O 1
ATOM 751 N N . ARG A 1 100 ? 3.52 22.75 -2.906 1 98 100 ARG A N 1
ATOM 752 C CA . ARG A 1 100 ? 4.277 22.891 -1.667 1 98 100 ARG A CA 1
ATOM 753 C C . ARG A 1 100 ? 3.582 22.156 -0.52 1 98 100 ARG A C 1
ATOM 755 O O . ARG A 1 100 ? 3.469 22.688 0.583 1 98 100 ARG A O 1
ATOM 762 N N . CYS A 1 101 ? 3.043 20.984 -0.795 1 98.56 101 CYS A N 1
ATOM 763 C CA . CYS A 1 101 ? 2.33 20.156 0.173 1 98.56 101 CYS A CA 1
ATOM 764 C C . CYS A 1 101 ? 3.021 18.812 0.354 1 98.56 101 CYS A C 1
ATOM 766 O O . CYS A 1 101 ? 3.701 18.328 -0.555 1 98.56 101 CYS A O 1
ATOM 768 N N . TRP A 1 102 ? 2.873 18.312 1.506 1 98.75 102 TRP A N 1
ATOM 769 C CA . TRP A 1 102 ? 3.291 16.953 1.824 1 98.75 102 TRP A CA 1
ATOM 770 C C . TRP A 1 102 ? 2.096 16 1.837 1 98.75 102 TRP A C 1
ATOM 772 O O . TRP A 1 102 ? 1.016 16.375 2.311 1 98.75 102 TRP A O 1
ATOM 782 N N . SER A 1 103 ? 2.289 14.812 1.344 1 98.62 103 SER A N 1
ATOM 783 C CA . SER A 1 103 ? 1.332 13.727 1.501 1 98.62 103 SER A CA 1
ATOM 784 C C . SER A 1 103 ? 1.871 12.648 2.438 1 98.62 103 SER A C 1
ATOM 786 O O . SER A 1 103 ? 3.057 12.312 2.387 1 98.62 103 SER A O 1
ATOM 788 N N . VAL A 1 104 ? 1.012 12.141 3.316 1 98.75 104 VAL A N 1
ATOM 789 C CA . VAL A 1 104 ? 1.315 11 4.18 1 98.75 104 VAL A CA 1
ATOM 790 C C . VAL A 1 104 ? 0.164 10 4.137 1 98.75 104 VAL A C 1
ATOM 792 O O . VAL A 1 104 ? -0.867 10.258 3.508 1 98.75 104 VAL A O 1
ATOM 795 N N . TRP A 1 105 ? 0.363 8.852 4.77 1 98.31 105 TRP A N 1
ATOM 796 C CA . TRP A 1 105 ? -0.581 7.742 4.648 1 98.31 105 TRP A CA 1
ATOM 797 C C . TRP A 1 105 ? -1.157 7.371 6.012 1 98.31 105 TRP A C 1
ATOM 799 O O . TRP A 1 105 ? -0.414 7.203 6.98 1 98.31 105 TRP A O 1
ATOM 809 N N . GLY A 1 106 ? -2.408 7.188 6.07 1 98.06 106 GLY A N 1
ATOM 810 C CA . GLY A 1 106 ? -3.158 6.969 7.297 1 98.06 106 GLY A CA 1
ATOM 811 C C . GLY A 1 106 ? -2.619 5.82 8.133 1 98.06 106 GLY A C 1
ATOM 812 O O . GLY A 1 106 ? -2.389 5.973 9.328 1 98.06 106 GLY A O 1
ATOM 813 N N . PRO A 1 107 ? -2.383 4.703 7.547 1 97.88 107 PRO A N 1
ATOM 814 C CA . PRO A 1 107 ? -2.021 3.512 8.32 1 97.88 107 PRO A CA 1
ATOM 815 C C . PRO A 1 107 ? -0.657 3.639 8.992 1 97.88 107 PRO A C 1
ATOM 817 O O . PRO A 1 107 ? -0.276 2.777 9.789 1 97.88 107 PRO A O 1
ATOM 820 N N . GLN A 1 108 ? 0.058 4.668 8.727 1 98.44 108 GLN A N 1
ATOM 821 C CA . GLN A 1 108 ? 1.368 4.855 9.344 1 98.44 108 GLN A CA 1
ATOM 822 C C . GLN A 1 108 ? 1.304 5.883 10.469 1 98.44 108 GLN A C 1
ATOM 824 O O . GLN A 1 108 ? 2.326 6.211 11.078 1 98.44 108 GLN A O 1
ATOM 829 N N . LEU A 1 109 ? 0.086 6.375 10.773 1 98.44 109 LEU A N 1
ATOM 830 C CA . LEU A 1 109 ? -0.113 7.227 11.945 1 98.44 109 LEU A CA 1
ATOM 831 C C . LEU A 1 109 ? -0.098 6.406 13.227 1 98.44 109 LEU A C 1
ATOM 833 O O . LEU A 1 109 ? -0.312 5.195 13.195 1 98.44 109 LEU A O 1
ATOM 837 N N . LYS A 1 110 ? 0.196 7.098 14.234 1 97.69 110 LYS A N 1
ATOM 838 C CA . LYS A 1 110 ? 0.238 6.449 15.547 1 97.69 110 LYS A CA 1
ATOM 839 C C . LYS A 1 110 ? -1.102 5.801 15.883 1 97.69 110 LYS A C 1
ATOM 841 O O . LYS A 1 110 ? -2.16 6.387 15.641 1 97.69 110 LYS A O 1
ATOM 846 N N . ARG A 1 111 ? -1.005 4.645 16.422 1 96.25 111 ARG A N 1
ATOM 847 C CA . ARG A 1 111 ? -2.178 3.898 16.875 1 96.25 111 ARG A CA 1
ATOM 848 C C . ARG A 1 111 ? -2.225 3.82 18.391 1 96.25 111 ARG A C 1
ATOM 850 O O . ARG A 1 111 ? -1.182 3.809 19.047 1 96.25 111 ARG A O 1
ATOM 857 N N . ASP A 1 112 ? -3.412 3.764 18.906 1 93.94 112 ASP A N 1
ATOM 858 C CA . ASP A 1 112 ? -3.58 3.613 20.359 1 93.94 112 ASP A CA 1
ATOM 859 C C . ASP A 1 112 ? -3.447 2.15 20.781 1 93.94 112 ASP A C 1
ATOM 861 O O . ASP A 1 112 ? -3.09 1.296 19.969 1 93.94 112 ASP A O 1
ATOM 865 N N . ALA A 1 113 ? -3.727 1.839 22.031 1 91.75 113 ALA A N 1
ATOM 866 C CA . ALA A 1 113 ? -3.527 0.509 22.594 1 91.75 113 ALA A CA 1
ATOM 867 C C . ALA A 1 113 ? -4.477 -0.505 21.969 1 91.75 113 ALA A C 1
ATOM 869 O O . ALA A 1 113 ? -4.18 -1.702 21.922 1 91.75 113 ALA A O 1
ATOM 870 N N . ALA A 1 114 ? -5.594 -0.099 21.469 1 89.44 114 ALA A N 1
ATOM 871 C CA . ALA A 1 114 ? -6.578 -0.976 20.844 1 89.44 114 ALA A CA 1
ATOM 872 C C . ALA A 1 114 ? -6.285 -1.158 19.359 1 89.44 114 ALA A C 1
ATOM 874 O O . ALA A 1 114 ? -7 -1.885 18.656 1 89.44 114 ALA A O 1
ATOM 875 N N . GLY A 1 115 ? -5.258 -0.474 18.875 1 89.75 115 GLY A N 1
ATOM 876 C CA . GLY A 1 115 ? -4.855 -0.626 17.484 1 89.75 115 GLY A CA 1
ATOM 877 C C . GLY A 1 115 ? -5.539 0.36 16.547 1 89.75 115 GLY A C 1
ATOM 878 O O . GLY A 1 115 ? -5.379 0.285 15.336 1 89.75 115 GLY A O 1
ATOM 879 N N . LYS A 1 116 ? -6.195 1.276 17.109 1 91.38 116 LYS A N 1
ATOM 880 C CA . LYS A 1 116 ? -6.883 2.277 16.297 1 91.38 116 LYS A CA 1
ATOM 881 C C . LYS A 1 116 ? -5.992 3.492 16.062 1 91.38 116 LYS A C 1
ATOM 883 O O . LYS A 1 116 ? -5.254 3.918 16.953 1 91.38 116 LYS A O 1
ATOM 888 N N . ILE A 1 117 ? -6.172 4.059 14.891 1 94.75 117 ILE A N 1
ATOM 889 C CA . ILE A 1 117 ? -5.445 5.281 14.586 1 94.75 117 ILE A CA 1
ATOM 890 C C . ILE A 1 117 ? -5.879 6.395 15.531 1 94.75 117 ILE A C 1
ATOM 892 O O . ILE A 1 117 ? -7.07 6.707 15.625 1 94.75 117 ILE A O 1
ATOM 896 N N . GLU A 1 118 ? -5.023 7.066 16.281 1 93.94 118 GLU A N 1
ATOM 897 C CA . GLU A 1 118 ? -5.301 8.023 17.344 1 93.94 118 GLU A CA 1
ATOM 898 C C . GLU A 1 118 ? -6.016 9.258 16.797 1 93.94 118 GLU A C 1
ATOM 900 O O . GLU A 1 118 ? -6.984 9.734 17.406 1 93.94 118 GLU A O 1
ATOM 905 N N . ALA A 1 119 ? -5.734 9.836 15.773 1 94.06 119 ALA A N 1
ATOM 906 C CA . ALA A 1 119 ? -6.289 11.086 15.266 1 94.06 119 ALA A CA 1
ATOM 907 C C . ALA A 1 119 ? -7.316 10.82 14.164 1 94.06 119 ALA A C 1
ATOM 909 O O . ALA A 1 119 ? -7.5 11.648 13.266 1 94.06 119 ALA A O 1
ATOM 910 N N . TRP A 1 120 ? -8.031 9.719 14.312 1 95.19 120 TRP A N 1
ATOM 911 C CA . TRP A 1 120 ? -8.875 9.273 13.211 1 95.19 120 TRP A CA 1
ATOM 912 C C . TRP A 1 120 ? -9.914 10.336 12.859 1 95.19 120 TRP A C 1
ATOM 914 O O . TRP A 1 120 ? -10.109 10.664 11.688 1 95.19 120 TRP A O 1
ATOM 924 N N . GLU A 1 121 ? -10.609 10.906 13.836 1 94.62 121 GLU A N 1
ATOM 925 C CA . GLU A 1 121 ? -11.688 11.859 13.578 1 94.62 121 GLU A CA 1
ATOM 926 C C . GLU A 1 121 ? -11.164 13.086 12.828 1 94.62 121 GLU A C 1
ATOM 928 O O . GLU A 1 121 ? -11.906 13.727 12.086 1 94.62 121 GLU A O 1
ATOM 933 N N . LEU A 1 122 ? -9.898 13.375 12.969 1 94.88 122 LEU A N 1
ATOM 934 C CA . LEU A 1 122 ? -9.289 14.523 12.305 1 94.88 122 LEU A CA 1
ATOM 935 C C . LEU A 1 122 ? -8.867 14.172 10.883 1 94.88 122 LEU A C 1
ATOM 937 O O . LEU A 1 122 ? -8.844 15.039 10.008 1 94.88 122 LEU A O 1
ATOM 941 N N . VAL A 1 123 ? -8.594 12.867 10.672 1 97 123 VAL A N 1
ATOM 942 C CA . VAL A 1 123 ? -7.859 12.555 9.445 1 97 123 VAL A CA 1
ATOM 943 C C . VAL A 1 123 ? -8.688 11.602 8.578 1 97 123 VAL A C 1
ATOM 945 O O . VAL A 1 123 ? -8.273 11.25 7.473 1 97 123 VAL A O 1
ATOM 948 N N . LYS A 1 124 ? -9.859 11.18 9.023 1 97.12 124 LYS A N 1
ATOM 949 C CA . LYS A 1 124 ? -10.641 10.188 8.281 1 97.12 124 LYS A CA 1
ATOM 950 C C . LYS A 1 124 ? -10.93 10.672 6.863 1 97.12 124 LYS A C 1
ATOM 952 O O . LYS A 1 124 ? -11.148 11.859 6.637 1 97.12 124 LYS A O 1
ATOM 957 N N . PRO A 1 125 ? -10.875 9.773 5.914 1 98.19 125 PRO A N 1
ATOM 958 C CA . PRO A 1 125 ? -11.094 10.133 4.512 1 98.19 125 PRO A CA 1
ATOM 959 C C . PRO A 1 125 ? -12.508 10.648 4.25 1 98.19 125 PRO A C 1
ATOM 961 O O . PRO A 1 125 ? -13.461 10.203 4.891 1 98.19 125 PRO A O 1
ATOM 964 N N . SER A 1 126 ? -12.625 11.484 3.266 1 97.81 126 SER A N 1
ATOM 965 C CA . SER A 1 126 ? -13.914 12.102 2.959 1 97.81 126 SER A CA 1
ATOM 966 C C . SER A 1 126 ? -14.445 11.617 1.614 1 97.81 126 SER A C 1
ATOM 968 O O . SER A 1 126 ? -15.602 11.875 1.274 1 97.81 126 SER A O 1
ATOM 970 N N . ALA A 1 127 ? -13.641 10.914 0.778 1 98.5 127 ALA A N 1
ATOM 971 C CA . ALA A 1 127 ? -14.047 10.531 -0.571 1 98.5 127 ALA A CA 1
ATOM 972 C C . ALA A 1 127 ? -13.141 9.438 -1.129 1 98.5 127 ALA A C 1
ATOM 974 O O . ALA A 1 127 ? -12.078 9.156 -0.566 1 98.5 127 ALA A O 1
ATOM 975 N N . HIS A 1 128 ? -13.625 8.805 -2.166 1 98.69 128 HIS A N 1
ATOM 976 C CA . HIS A 1 128 ? -12.805 7.996 -3.066 1 98.69 128 HIS A CA 1
ATOM 977 C C . HIS A 1 128 ? -12.477 8.766 -4.344 1 98.69 128 HIS A C 1
ATOM 979 O O . HIS A 1 1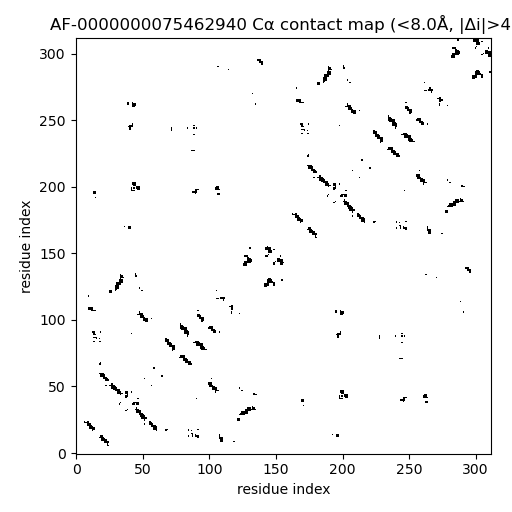28 ? -13.375 9.227 -5.047 1 98.69 128 HIS A O 1
ATOM 985 N N . MET A 1 129 ? -11.258 8.867 -4.578 1 98.69 129 MET A N 1
ATOM 986 C CA . MET A 1 129 ? -10.805 9.555 -5.785 1 98.69 129 MET A CA 1
ATOM 987 C C . MET A 1 129 ? -10.195 8.578 -6.781 1 98.69 129 MET A C 1
ATOM 989 O O . MET A 1 129 ? -9.672 7.535 -6.391 1 98.69 129 MET A O 1
ATOM 993 N N . PHE A 1 130 ? -10.297 8.984 -8.133 1 98.25 130 PHE A N 1
ATOM 994 C CA . PHE A 1 130 ? -9.812 8.148 -9.227 1 98.25 130 PHE A CA 1
ATOM 995 C C . PHE A 1 130 ? -10.445 6.762 -9.172 1 98.25 130 PHE A C 1
ATOM 997 O O . PHE A 1 130 ? -9.758 5.758 -9.375 1 98.25 130 PHE A O 1
ATOM 1004 N N . TYR A 1 131 ? -11.648 6.789 -8.859 1 98.06 131 TYR A N 1
ATOM 1005 C CA . TYR A 1 131 ? -12.391 5.559 -8.578 1 98.06 131 TYR A CA 1
ATOM 1006 C C . TYR A 1 131 ? -12.625 4.766 -9.859 1 98.06 131 TYR A C 1
ATOM 1008 O O . TYR A 1 131 ? -12.938 3.572 -9.812 1 98.06 131 TYR A O 1
ATOM 1016 N N . GLY A 1 132 ? -12.492 5.344 -11.016 1 96.19 132 GLY A N 1
ATOM 1017 C CA . GLY A 1 132 ? -12.641 4.66 -12.297 1 96.19 132 GLY A CA 1
ATOM 1018 C C . GLY A 1 132 ? -11.617 3.559 -12.5 1 96.19 132 GLY A C 1
ATOM 1019 O O . GLY A 1 132 ? -11.82 2.66 -13.32 1 96.19 132 GLY A O 1
ATOM 1020 N N . THR A 1 133 ? -10.531 3.639 -11.805 1 96.19 133 THR A N 1
ATOM 1021 C CA . THR A 1 133 ? -9.469 2.646 -11.961 1 96.19 133 THR A CA 1
ATOM 1022 C C . THR A 1 133 ? -9.43 1.707 -10.758 1 96.19 133 THR A C 1
ATOM 1024 O O . THR A 1 133 ? -8.445 0.991 -10.562 1 96.19 133 THR A O 1
ATOM 1027 N N . ARG A 1 134 ? -10.508 1.675 -9.969 1 96.81 134 ARG A N 1
ATOM 1028 C CA . ARG A 1 134 ? -10.531 0.852 -8.766 1 96.81 134 ARG A CA 1
ATOM 1029 C C . ARG A 1 134 ? -10.398 -0.628 -9.109 1 96.81 134 ARG A C 1
ATOM 1031 O O . ARG A 1 134 ? -10.898 -1.079 -10.141 1 96.81 134 ARG A O 1
ATOM 1038 N N . ILE A 1 135 ? -9.789 -1.337 -8.211 1 95.56 135 ILE A N 1
ATOM 1039 C CA . ILE A 1 135 ? -9.609 -2.775 -8.375 1 95.56 135 ILE A CA 1
ATOM 1040 C C . ILE A 1 135 ? -10.797 -3.516 -7.773 1 95.56 135 ILE A C 1
ATOM 1042 O O . ILE A 1 135 ? -11.125 -4.629 -8.195 1 95.56 135 ILE A O 1
ATOM 1046 N N . LEU A 1 136 ? -11.414 -2.941 -6.816 1 95.5 136 LEU A N 1
ATOM 1047 C CA . LEU A 1 136 ? -12.625 -3.479 -6.207 1 95.5 136 LEU A CA 1
ATOM 1048 C C . LEU A 1 136 ? -13.586 -2.359 -5.828 1 95.5 136 LEU A C 1
ATOM 1050 O O . LEU A 1 136 ? -13.164 -1.222 -5.605 1 95.5 136 LEU A O 1
ATOM 1054 N N . ASP A 1 137 ? -14.789 -2.717 -5.695 1 96.06 137 ASP A N 1
ATOM 1055 C CA . ASP A 1 137 ? -15.797 -1.774 -5.234 1 96.06 137 ASP A CA 1
ATOM 1056 C C . ASP A 1 137 ? -15.789 -1.66 -3.711 1 96.06 137 ASP A C 1
ATOM 1058 O O . ASP A 1 137 ? -15.727 -2.672 -3.008 1 96.06 137 ASP A O 1
ATOM 1062 N N . VAL A 1 138 ? -15.781 -0.448 -3.271 1 96.31 138 VAL A N 1
ATOM 1063 C CA . VAL A 1 138 ? -15.93 -0.188 -1.843 1 96.31 138 VAL A CA 1
ATOM 1064 C C . VAL A 1 138 ? -17.344 0.3 -1.553 1 96.31 138 VAL A C 1
ATOM 1066 O O . VAL A 1 138 ? -17.766 1.346 -2.055 1 96.31 138 VAL A O 1
ATOM 1069 N N . GLY A 1 139 ? -18.094 -0.456 -0.776 1 94 139 GLY A N 1
ATOM 1070 C CA . GLY A 1 139 ? -19.5 -0.177 -0.534 1 94 139 GLY A CA 1
ATOM 1071 C C . GLY A 1 139 ? -19.734 0.742 0.651 1 94 139 GLY A C 1
ATOM 1072 O O . GLY A 1 139 ? -20.516 0.424 1.545 1 94 139 GLY A O 1
ATOM 1073 N N . ASP A 1 140 ? -19.156 1.836 0.793 1 95 140 ASP A N 1
ATOM 1074 C CA . ASP A 1 140 ? -19.406 2.795 1.863 1 95 140 ASP A CA 1
ATOM 1075 C C . ASP A 1 140 ? -20.188 4.004 1.345 1 95 140 ASP A C 1
ATOM 1077 O O . ASP A 1 140 ? -20.656 4.004 0.206 1 95 140 ASP A O 1
ATOM 1081 N N . GLU A 1 141 ? -20.359 4.992 2.139 1 95.62 141 GLU A N 1
ATOM 1082 C CA . GLU A 1 141 ? -21.219 6.121 1.8 1 95.62 141 GLU A CA 1
ATOM 1083 C C . GLU A 1 141 ? -20.406 7.293 1.253 1 95.62 141 GLU A C 1
ATOM 1085 O O . GLU A 1 141 ? -20.953 8.344 0.922 1 95.62 141 GLU A O 1
ATOM 1090 N N . LEU A 1 142 ? -19.172 7.168 1.172 1 97.5 142 LEU A N 1
ATOM 1091 C CA . LEU A 1 142 ? -18.328 8.258 0.698 1 97.5 142 LEU A CA 1
ATOM 1092 C C . LEU A 1 142 ? -18.531 8.484 -0.798 1 97.5 142 LEU A C 1
ATOM 1094 O O . LEU A 1 142 ? -18.734 7.535 -1.552 1 97.5 142 LEU A O 1
ATOM 1098 N N . GLY A 1 143 ? -18.391 9.742 -1.183 1 97.62 143 GLY A N 1
ATOM 1099 C CA . GLY A 1 143 ? -18.453 10.055 -2.6 1 97.62 143 GLY A CA 1
ATOM 1100 C C . GLY A 1 143 ? -17.344 9.398 -3.408 1 97.62 143 GLY A C 1
ATOM 1101 O O . GLY A 1 143 ? -16.219 9.234 -2.924 1 97.62 143 GLY A O 1
ATOM 1102 N N . LYS A 1 144 ? -17.719 8.977 -4.617 1 98.38 144 LYS A N 1
ATOM 1103 C CA . LYS A 1 144 ? -16.781 8.398 -5.578 1 98.38 144 LYS A CA 1
ATOM 1104 C C . LYS A 1 144 ? -16.609 9.312 -6.785 1 98.38 144 LYS A C 1
ATOM 1106 O O . LYS A 1 144 ? -17.594 9.758 -7.383 1 98.38 144 LYS A O 1
ATOM 1111 N N . TRP A 1 145 ? -15.336 9.562 -7.062 1 98.62 145 TRP A N 1
ATOM 1112 C CA . TRP A 1 145 ? -15.047 10.562 -8.086 1 98.62 145 TRP A CA 1
ATOM 1113 C C . TRP A 1 145 ? -14.109 10 -9.148 1 98.62 145 TRP A C 1
ATOM 1115 O O . TRP A 1 145 ? -13.211 9.219 -8.844 1 98.62 145 TRP A O 1
ATOM 1125 N N . GLU A 1 146 ? -14.266 10.367 -10.406 1 97.75 146 GLU A N 1
ATOM 1126 C CA . GLU A 1 146 ? -13.375 9.969 -11.5 1 97.75 146 GLU A CA 1
ATOM 1127 C C . GLU A 1 146 ? -11.977 10.531 -11.297 1 97.75 146 GLU A C 1
ATOM 1129 O O . GLU A 1 146 ? -10.984 9.914 -11.703 1 97.75 146 GLU A O 1
ATOM 1134 N N . GLY A 1 147 ? -11.883 11.719 -10.805 1 96.69 147 GLY A N 1
ATOM 1135 C CA . GLY A 1 147 ? -10.656 12.414 -10.453 1 96.69 147 GLY A CA 1
ATOM 1136 C C . GLY A 1 147 ? -10.688 13.008 -9.055 1 96.69 147 GLY A C 1
ATOM 1137 O O . GLY A 1 147 ? -11.016 12.312 -8.094 1 96.69 147 GLY A O 1
ATOM 1138 N N . TYR A 1 148 ? -10.375 14.258 -8.953 1 95.88 148 TYR A N 1
ATOM 1139 C CA . TYR A 1 148 ? -10.328 14.938 -7.664 1 95.88 148 TYR A CA 1
ATOM 1140 C C . TYR A 1 148 ? -11.734 15.234 -7.156 1 95.88 148 TYR A C 1
ATOM 1142 O O . TYR A 1 148 ? -12.625 15.586 -7.938 1 95.88 148 TYR A O 1
ATOM 1150 N N . GLU A 1 149 ? -11.836 15.117 -5.879 1 94.81 149 GLU A N 1
ATOM 1151 C CA . GLU A 1 149 ? -13.109 15.391 -5.219 1 94.81 149 GLU A CA 1
ATOM 1152 C C . GLU A 1 149 ? -13.602 16.797 -5.531 1 94.81 149 GLU A C 1
ATOM 1154 O O . GLU A 1 149 ? -12.828 17.766 -5.457 1 94.81 149 GLU A O 1
ATOM 1159 N N . ASN A 1 150 ? -14.844 16.984 -5.891 1 93.81 150 ASN A N 1
ATOM 1160 C CA . ASN A 1 150 ? -15.539 18.234 -6.168 1 93.81 150 ASN A CA 1
ATOM 1161 C C . ASN A 1 150 ? -14.953 18.938 -7.383 1 93.81 150 ASN A C 1
ATOM 1163 O O . ASN A 1 150 ? -15.25 20.109 -7.629 1 93.81 150 ASN A O 1
ATOM 1167 N N . ARG A 1 151 ? -14.047 18.328 -8.062 1 95.06 151 ARG A N 1
ATOM 1168 C CA . ARG A 1 151 ? -13.43 18.922 -9.25 1 95.06 151 ARG A CA 1
ATOM 1169 C C . ARG A 1 151 ? -13.523 17.969 -10.445 1 95.06 151 ARG A C 1
ATOM 1171 O O . ARG A 1 151 ? -12.867 18.188 -11.461 1 95.06 151 ARG A O 1
ATOM 1178 N N . SER A 1 152 ? -14.18 16.969 -10.281 1 96.25 152 SER A N 1
ATOM 1179 C CA . SER A 1 152 ? -14.375 15.984 -11.336 1 96.25 152 SER A CA 1
ATOM 1180 C C . SER A 1 152 ? -15.773 15.383 -11.281 1 96.25 152 SER A C 1
ATOM 1182 O O . SER A 1 152 ? -16.594 15.766 -10.438 1 96.25 152 SER A O 1
ATOM 1184 N N . THR A 1 153 ? -16.016 14.438 -12.219 1 96.94 153 THR A N 1
ATOM 1185 C CA . THR A 1 153 ? -17.328 13.797 -12.289 1 96.94 153 THR A CA 1
ATOM 1186 C C . THR A 1 153 ? -17.531 12.828 -11.117 1 96.94 153 THR A C 1
ATOM 1188 O O . THR A 1 153 ? -16.672 11.984 -10.859 1 96.94 153 THR A O 1
ATOM 1191 N N . ARG A 1 154 ? -18.594 13.062 -10.359 1 96.12 154 ARG A N 1
ATOM 1192 C CA . ARG A 1 154 ? -18.953 12.102 -9.328 1 96.12 154 ARG A CA 1
ATOM 1193 C C . ARG A 1 154 ? -19.516 10.82 -9.938 1 96.12 154 ARG A C 1
ATOM 1195 O O . ARG A 1 154 ? -20.312 10.875 -10.875 1 96.12 154 ARG A O 1
ATOM 1202 N N . LEU A 1 155 ? -18.969 9.727 -9.398 1 93.44 155 LEU A N 1
ATOM 1203 C CA . LEU A 1 155 ? -19.406 8.43 -9.891 1 93.44 155 LEU A CA 1
ATOM 1204 C C . LEU A 1 155 ? -20.516 7.859 -9 1 93.44 155 LEU A C 1
ATOM 1206 O O . LEU A 1 155 ? -20.453 8.008 -7.773 1 93.44 155 LEU A O 1
ATOM 1210 N N . GLY A 1 156 ? -21.672 7.301 -9.445 1 77.19 156 GLY A N 1
ATOM 1211 C CA . GLY A 1 156 ? -22.828 6.727 -8.773 1 77.19 156 GLY A CA 1
ATOM 1212 C C . GLY A 1 156 ? -23.984 7.703 -8.633 1 77.19 156 GLY A C 1
ATOM 1213 O O . GLY A 1 156 ? -23.828 8.898 -8.867 1 77.19 156 GLY A O 1
ATOM 1214 N N . MET B 1 1 ? 3.949 -36.281 -26.781 1 33.78 1 MET B N 1
ATOM 1215 C CA . MET B 1 1 ? 4.379 -34.969 -26.281 1 33.78 1 MET B CA 1
ATOM 1216 C C . MET B 1 1 ? 3.25 -34.281 -25.516 1 33.78 1 MET B C 1
ATOM 1218 O O . MET B 1 1 ? 2.217 -33.969 -26.109 1 33.78 1 MET B O 1
ATOM 1222 N N . SER B 1 2 ? 2.744 -34.844 -24.359 1 34.53 2 SER B N 1
ATOM 1223 C CA . SER B 1 2 ? 1.629 -34.312 -23.578 1 34.53 2 SER B CA 1
ATOM 1224 C C . SER B 1 2 ? 1.656 -32.781 -23.531 1 34.53 2 SER B C 1
ATOM 1226 O O . SER B 1 2 ? 2.656 -32.188 -23.125 1 34.53 2 SER B O 1
ATOM 1228 N N . LEU B 1 3 ? 1.243 -32.156 -24.547 1 37.31 3 LEU B N 1
ATOM 1229 C CA . LEU B 1 3 ? 1.069 -30.734 -24.75 1 37.31 3 LEU B CA 1
ATOM 1230 C C . LEU B 1 3 ? 0.534 -30.047 -23.5 1 37.31 3 LEU B C 1
ATOM 1232 O O . LEU B 1 3 ? -0.674 -30.062 -23.25 1 37.31 3 LEU B O 1
ATOM 1236 N N . GLY B 1 4 ? 0.893 -30.453 -22.25 1 41.06 4 GLY B N 1
ATOM 1237 C CA . GLY B 1 4 ? 0.397 -29.812 -21.047 1 41.06 4 GLY B CA 1
ATOM 1238 C C . GLY B 1 4 ? 0.121 -28.328 -21.234 1 41.06 4 GLY B C 1
ATOM 1239 O O . GLY B 1 4 ? 0.996 -27.578 -21.672 1 41.06 4 GLY B O 1
ATOM 1240 N N . THR B 1 5 ? -0.931 -27.844 -21.891 1 47.06 5 THR B N 1
ATOM 1241 C CA . THR B 1 5 ? -1.457 -26.547 -22.297 1 47.06 5 THR B CA 1
ATOM 1242 C C . THR B 1 5 ? -1.012 -25.453 -21.328 1 47.06 5 THR B C 1
ATOM 1244 O O . THR B 1 5 ? -1.59 -25.312 -20.25 1 47.06 5 THR B O 1
ATOM 1247 N N . SER B 1 6 ? 0.312 -25.312 -20.953 1 56.53 6 SER B N 1
ATOM 1248 C CA . SER B 1 6 ? 1 -24.484 -19.984 1 56.53 6 SER B CA 1
ATOM 1249 C C . SER B 1 6 ? 0.527 -23.031 -20.062 1 56.53 6 SER B C 1
ATOM 1251 O O . SER B 1 6 ? 0.684 -22.375 -21.094 1 56.53 6 SER B O 1
ATOM 1253 N N . ALA B 1 7 ? -0.661 -22.672 -19.5 1 74.06 7 ALA B N 1
ATOM 1254 C CA . ALA B 1 7 ? -1.174 -21.297 -19.484 1 74.06 7 ALA B CA 1
ATOM 1255 C C . ALA B 1 7 ? -0.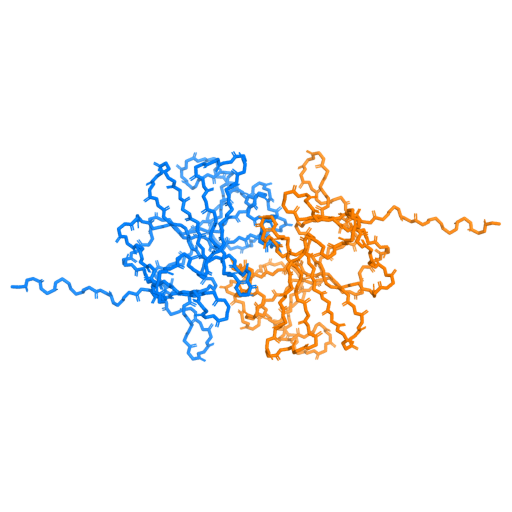034 -20.297 -19.391 1 74.06 7 ALA B C 1
ATOM 1257 O O . ALA B 1 7 ? 1.034 -20.594 -18.859 1 74.06 7 ALA B O 1
ATOM 1258 N N . ALA B 1 8 ? -0.045 -19.297 -20.359 1 87.94 8 ALA B N 1
ATOM 1259 C CA . ALA B 1 8 ? 0.922 -18.203 -20.328 1 87.94 8 ALA B CA 1
ATOM 1260 C C . ALA B 1 8 ? 1.193 -17.75 -18.906 1 87.94 8 ALA B C 1
ATOM 1262 O O . ALA B 1 8 ? 0.276 -17.688 -18.078 1 87.94 8 ALA B O 1
ATOM 1263 N N . PRO B 1 9 ? 2.432 -17.625 -18.578 1 95.62 9 PRO B N 1
ATOM 1264 C CA . PRO B 1 9 ? 2.758 -17.172 -17.219 1 95.62 9 PRO B CA 1
ATOM 1265 C C . PRO B 1 9 ? 2.133 -15.82 -16.875 1 95.62 9 PRO B C 1
ATOM 1267 O O . PRO B 1 9 ? 1.898 -15 -17.766 1 95.62 9 PRO B O 1
ATOM 1270 N N . ILE B 1 10 ? 1.786 -15.617 -15.641 1 97.62 10 ILE B N 1
ATOM 1271 C CA . ILE B 1 10 ? 1.361 -14.32 -15.117 1 97.62 10 ILE B CA 1
ATOM 1272 C C . ILE B 1 10 ? 2.58 -13.43 -14.906 1 97.62 10 ILE B C 1
ATOM 1274 O O . ILE B 1 10 ? 3.561 -13.836 -14.281 1 97.62 10 ILE B O 1
ATOM 1278 N N . LYS B 1 11 ? 2.557 -12.234 -15.43 1 98.31 11 LYS B N 1
ATOM 1279 C CA . LYS B 1 11 ? 3.705 -11.336 -15.344 1 98.31 11 LYS B CA 1
ATOM 1280 C C . LYS B 1 11 ? 3.422 -10.172 -14.406 1 98.31 11 LYS B C 1
ATOM 1282 O O . LYS B 1 11 ? 2.301 -9.664 -14.359 1 98.31 11 LYS B O 1
ATOM 1287 N N . GLY B 1 12 ? 4.457 -9.789 -13.664 1 98.44 12 GLY B N 1
ATOM 1288 C CA . GLY B 1 12 ? 4.383 -8.633 -12.789 1 98.44 12 GLY B CA 1
ATOM 1289 C C . GLY B 1 12 ? 5.684 -7.848 -12.719 1 98.44 12 GLY B C 1
ATOM 1290 O O . GLY B 1 12 ? 6.715 -8.305 -13.219 1 98.44 12 GLY B O 1
ATOM 1291 N N . SER B 1 13 ? 5.594 -6.609 -12.188 1 98.56 13 SER B N 1
ATOM 1292 C CA . SER B 1 13 ? 6.766 -5.754 -12.039 1 98.56 13 SER B CA 1
ATOM 1293 C C . SER B 1 13 ? 6.523 -4.656 -11.008 1 98.56 13 SER B C 1
ATOM 1295 O O . SER B 1 13 ? 5.379 -4.363 -10.664 1 98.56 13 SER B O 1
ATOM 1297 N N . CYS B 1 14 ? 7.707 -4.082 -10.578 1 98.25 14 CYS B N 1
ATOM 1298 C CA . CYS B 1 14 ? 7.617 -2.867 -9.781 1 98.25 14 CYS B CA 1
ATOM 1299 C C . CYS B 1 14 ? 7.137 -1.694 -10.625 1 98.25 14 CYS B C 1
ATOM 1301 O O . CYS B 1 14 ? 6.824 -1.862 -11.805 1 98.25 14 CYS B O 1
ATOM 1303 N N . PHE B 1 15 ? 7.016 -0.562 -10.078 1 97.69 15 PHE B N 1
ATOM 1304 C CA . PHE B 1 15 ? 6.473 0.619 -10.742 1 97.69 15 PHE B CA 1
ATOM 1305 C C . PHE B 1 15 ? 7.348 1.021 -11.922 1 97.69 15 PHE B C 1
ATOM 1307 O O . PHE B 1 15 ? 6.84 1.264 -13.023 1 97.69 15 PHE B O 1
ATOM 1314 N N . CYS B 1 16 ? 8.68 1.086 -11.75 1 97.88 16 CYS B N 1
ATOM 1315 C CA . CYS B 1 16 ? 9.562 1.639 -12.773 1 97.88 16 CYS B CA 1
ATOM 1316 C C . CYS B 1 16 ? 9.969 0.568 -13.781 1 97.88 16 CYS B C 1
ATOM 1318 O O . CYS B 1 16 ? 10.594 0.873 -14.797 1 97.88 16 CYS B O 1
ATOM 1320 N N . GLY B 1 17 ? 9.734 -0.65 -13.445 1 97.75 17 GLY B N 1
ATOM 1321 C CA . GLY B 1 17 ? 10.016 -1.722 -14.391 1 97.75 17 GLY B CA 1
ATOM 1322 C C . GLY B 1 17 ? 11.398 -2.314 -14.227 1 97.75 17 GLY B C 1
ATOM 1323 O O . GLY B 1 17 ? 11.742 -3.299 -14.883 1 97.75 17 GLY B O 1
ATOM 1324 N N . ALA B 1 18 ? 12.211 -1.838 -13.312 1 98.31 18 ALA B N 1
ATOM 1325 C CA . ALA B 1 18 ? 13.562 -2.34 -13.109 1 98.31 18 ALA B CA 1
ATOM 1326 C C . ALA B 1 18 ? 13.547 -3.758 -12.547 1 98.31 18 ALA B C 1
ATOM 1328 O O . ALA B 1 18 ? 14.508 -4.516 -12.719 1 98.31 18 ALA B O 1
ATOM 1329 N N . VAL B 1 19 ? 12.516 -4.105 -11.859 1 98.75 19 VAL B N 1
ATOM 1330 C CA . VAL B 1 19 ? 12.336 -5.43 -11.273 1 98.75 19 VAL B CA 1
ATOM 1331 C C . VAL B 1 19 ? 11.07 -6.078 -11.836 1 98.75 19 VAL B C 1
ATOM 1333 O O . VAL B 1 19 ? 10.016 -5.445 -11.891 1 98.75 19 VAL B O 1
ATOM 1336 N N . SER B 1 20 ? 11.18 -7.258 -12.297 1 98.81 20 SER B N 1
ATOM 1337 C CA . SER B 1 20 ? 10.039 -7.977 -12.867 1 98.81 20 SER B CA 1
ATOM 1338 C C . SER B 1 20 ? 10.117 -9.469 -12.547 1 98.81 20 SER B C 1
ATOM 1340 O O . SER B 1 20 ? 11.172 -9.977 -12.172 1 98.81 20 SER B O 1
ATOM 1342 N N . TYR B 1 21 ? 8.969 -10.109 -12.602 1 98.81 21 TYR B N 1
ATOM 1343 C CA . TYR B 1 21 ? 8.875 -11.539 -12.312 1 98.81 21 TYR B CA 1
ATOM 1344 C C . TYR B 1 21 ? 7.777 -12.188 -13.148 1 98.81 21 TYR B C 1
ATOM 1346 O O . TYR B 1 21 ? 6.957 -11.5 -13.75 1 98.81 21 TYR B O 1
ATOM 1354 N N . SER B 1 22 ? 7.809 -13.484 -13.219 1 98.56 22 SER B N 1
ATOM 1355 C CA . SER B 1 22 ? 6.781 -14.312 -13.844 1 98.56 22 SER B CA 1
ATOM 1356 C C . SER B 1 22 ? 6.312 -15.414 -12.891 1 98.56 22 SER B C 1
ATOM 1358 O O . SER B 1 22 ? 7.09 -15.914 -12.078 1 98.56 22 SER B O 1
ATOM 1360 N N . LEU B 1 23 ? 5.055 -15.68 -12.961 1 98.31 23 LEU B N 1
ATOM 1361 C CA . LEU B 1 23 ? 4.402 -16.672 -12.109 1 98.31 23 LEU B CA 1
ATOM 1362 C C . LEU B 1 23 ? 3.758 -17.766 -12.945 1 98.31 23 LEU B C 1
ATOM 1364 O O . LEU B 1 23 ? 3.045 -17.484 -13.914 1 98.31 23 LEU B O 1
ATOM 1368 N N . ALA B 1 24 ? 4.004 -19.016 -12.531 1 96.88 24 ALA B N 1
ATOM 1369 C CA . ALA B 1 24 ? 3.387 -20.156 -13.195 1 96.88 24 ALA B CA 1
ATOM 1370 C C . ALA B 1 24 ? 2.197 -20.672 -12.398 1 96.88 24 ALA B C 1
ATOM 1372 O O . ALA B 1 24 ? 2.273 -20.812 -11.18 1 96.88 24 ALA B O 1
ATOM 1373 N N . GLY B 1 25 ? 1.118 -20.875 -13.078 1 93.81 25 GLY B N 1
ATOM 1374 C CA . GLY B 1 25 ? -0.038 -21.516 -12.469 1 93.81 25 GLY B CA 1
ATOM 1375 C C . GLY B 1 25 ? -0.833 -20.578 -11.578 1 93.81 25 GLY B C 1
ATOM 1376 O O . GLY B 1 25 ? -0.737 -19.344 -11.711 1 93.81 25 GLY B O 1
ATOM 1377 N N . ARG B 1 26 ? -1.715 -21.141 -10.703 1 95.19 26 ARG B N 1
ATOM 1378 C CA . ARG B 1 26 ? -2.57 -20.406 -9.781 1 95.19 26 ARG B CA 1
ATOM 1379 C C . ARG B 1 26 ? -1.877 -20.203 -8.438 1 95.19 26 ARG B C 1
ATOM 1381 O O . ARG B 1 26 ? -1.077 -21.047 -8.016 1 95.19 26 ARG B O 1
ATOM 1388 N N . PRO B 1 27 ? -2.201 -19.109 -7.828 1 97.88 27 PRO B N 1
ATOM 1389 C CA . PRO B 1 27 ? -1.679 -18.953 -6.469 1 97.88 27 PRO B CA 1
ATOM 1390 C C . PRO B 1 27 ? -2.248 -19.984 -5.496 1 97.88 27 PRO B C 1
ATOM 1392 O O . PRO B 1 27 ? -3.379 -20.453 -5.676 1 97.88 27 PRO B O 1
ATOM 1395 N N . ILE B 1 28 ? -1.464 -20.375 -4.562 1 96.94 28 ILE B N 1
ATOM 1396 C CA . ILE B 1 28 ? -1.952 -21.266 -3.514 1 96.94 28 ILE B CA 1
ATOM 1397 C C . ILE B 1 28 ? -2.863 -20.484 -2.562 1 96.94 28 ILE B C 1
ATOM 1399 O O . ILE B 1 28 ? -3.658 -21.078 -1.832 1 96.94 28 ILE B O 1
ATOM 1403 N N . MET B 1 29 ? -2.715 -19.172 -2.518 1 97.44 29 MET B N 1
ATOM 1404 C CA . MET B 1 29 ? -3.557 -18.25 -1.751 1 97.44 29 MET B CA 1
ATOM 1405 C C . MET B 1 29 ? -3.641 -16.891 -2.436 1 97.44 29 MET B C 1
ATOM 1407 O O . MET B 1 29 ? -2.643 -16.391 -2.957 1 97.44 29 MET B O 1
ATOM 1411 N N . SER B 1 30 ? -4.777 -16.375 -2.525 1 98.5 30 SER B N 1
ATOM 1412 C CA . SER B 1 30 ? -5.059 -15.016 -2.986 1 98.5 30 SER B CA 1
ATOM 1413 C C . SER B 1 30 ? -6.109 -14.344 -2.111 1 98.5 30 SER B C 1
ATOM 1415 O O . SER B 1 30 ? -7.266 -14.773 -2.074 1 98.5 30 SER B O 1
ATOM 1417 N N . VAL B 1 31 ? -5.727 -13.25 -1.364 1 98.75 31 VAL B N 1
ATOM 1418 C CA . VAL B 1 31 ? -6.625 -12.688 -0.36 1 98.75 31 VAL B CA 1
ATOM 1419 C C . VAL B 1 31 ? -6.344 -11.195 -0.201 1 98.75 31 VAL B C 1
ATOM 1421 O O . VAL B 1 31 ? -5.301 -10.703 -0.629 1 98.75 31 VAL B O 1
ATOM 1424 N N . TYR B 1 32 ? -7.316 -10.492 0.355 1 98.75 32 TYR B N 1
ATOM 1425 C CA . TYR B 1 32 ? -7.07 -9.18 0.932 1 98.75 32 TYR B CA 1
ATOM 1426 C C . TYR B 1 32 ? -6.586 -9.297 2.373 1 98.75 32 TYR B C 1
ATOM 1428 O O . TYR B 1 32 ? -7.305 -9.812 3.232 1 98.75 32 TYR B O 1
ATOM 1436 N N . CYS B 1 33 ? -5.426 -8.875 2.635 1 98.69 33 CYS B N 1
ATOM 1437 C CA . CYS B 1 33 ? -4.859 -8.945 3.979 1 98.69 33 CYS B CA 1
ATOM 1438 C C . CYS B 1 33 ? -4.941 -7.594 4.68 1 98.69 33 CYS B C 1
ATOM 1440 O O . CYS B 1 33 ? -4.422 -6.598 4.176 1 98.69 33 CYS B O 1
ATOM 1442 N N . HIS B 1 34 ? -5.512 -7.594 5.871 1 98.31 34 HIS B N 1
ATOM 1443 C CA . HIS B 1 34 ? -5.738 -6.375 6.641 1 98.31 34 HIS B CA 1
ATOM 1444 C C . HIS B 1 34 ? -4.836 -6.32 7.867 1 98.31 34 HIS B C 1
ATOM 1446 O O . HIS B 1 34 ? -5.074 -5.535 8.789 1 98.31 34 HIS B O 1
ATOM 1452 N N . CYS B 1 35 ? -3.803 -7.16 7.945 1 97.38 35 CYS B N 1
ATOM 1453 C CA . CYS B 1 35 ? -2.98 -7.145 9.148 1 97.38 35 CYS B CA 1
ATOM 1454 C C . CYS B 1 35 ? -2.221 -5.828 9.273 1 97.38 35 CYS B C 1
ATOM 1456 O O . CYS B 1 35 ? -1.981 -5.148 8.273 1 97.38 35 CYS B O 1
ATOM 1458 N N . THR B 1 36 ? -1.769 -5.539 10.492 1 96 36 THR B N 1
ATOM 1459 C CA . THR B 1 36 ? -1.155 -4.242 10.758 1 96 36 THR B CA 1
ATOM 1460 C C . THR B 1 36 ? 0.242 -4.172 10.141 1 96 36 THR B C 1
ATOM 1462 O O . THR B 1 36 ? 0.731 -3.088 9.82 1 96 36 THR B O 1
ATOM 1465 N N . ILE B 1 37 ? 0.914 -5.262 9.93 1 96.44 37 ILE B N 1
ATOM 1466 C CA . ILE B 1 37 ? 2.227 -5.281 9.297 1 96.44 37 ILE B CA 1
ATOM 1467 C C . ILE B 1 37 ? 2.102 -4.82 7.844 1 96.44 37 ILE B C 1
ATOM 1469 O O . ILE B 1 37 ? 2.787 -3.889 7.422 1 96.44 37 ILE B O 1
ATOM 1473 N N . CYS B 1 38 ? 1.163 -5.422 7.07 1 97.31 38 CYS B N 1
ATOM 1474 C CA . CYS B 1 38 ? 0.946 -5.043 5.68 1 97.31 38 CYS B CA 1
ATOM 1475 C C . CYS B 1 38 ? 0.512 -3.588 5.57 1 97.31 38 CYS B C 1
ATOM 1477 O O . CYS B 1 38 ? 0.967 -2.865 4.684 1 97.31 38 CYS B O 1
ATOM 1479 N N . GLN B 1 39 ? -0.337 -3.213 6.496 1 97.44 39 GLN B N 1
ATOM 1480 C CA . GLN B 1 39 ? -0.808 -1.831 6.508 1 97.44 39 GLN B CA 1
ATOM 1481 C C . GLN B 1 39 ? 0.355 -0.855 6.672 1 97.44 39 GLN B C 1
ATOM 1483 O O . GLN B 1 39 ? 0.486 0.097 5.898 1 97.44 39 GLN B O 1
ATOM 1488 N N . LYS B 1 40 ? 1.246 -1.09 7.609 1 96.44 40 LYS B N 1
ATOM 1489 C CA . LYS B 1 40 ? 2.32 -0.155 7.926 1 96.44 40 LYS B CA 1
ATOM 1490 C C . LYS B 1 40 ? 3.43 -0.214 6.879 1 96.44 40 LYS B C 1
ATOM 1492 O O . LYS B 1 40 ? 3.996 0.816 6.508 1 96.44 40 LYS B O 1
ATOM 1497 N N . LEU B 1 41 ? 3.736 -1.365 6.387 1 97.44 41 LEU B N 1
ATOM 1498 C CA . LEU B 1 41 ? 4.824 -1.517 5.426 1 97.44 41 LEU B CA 1
ATOM 1499 C C . LEU B 1 41 ? 4.453 -0.899 4.082 1 97.44 41 LEU B C 1
ATOM 1501 O O . LEU B 1 41 ? 5.312 -0.352 3.387 1 97.44 41 LEU B O 1
ATOM 1505 N N . ASN B 1 42 ? 3.15 -1.002 3.711 1 96.81 42 ASN B N 1
ATOM 1506 C CA . ASN B 1 42 ? 2.74 -0.548 2.387 1 96.81 42 ASN B CA 1
ATOM 1507 C C . ASN B 1 42 ? 1.991 0.78 2.455 1 96.81 42 ASN B C 1
ATOM 1509 O O . ASN B 1 42 ? 1.648 1.358 1.423 1 96.81 42 ASN B O 1
ATOM 1513 N N . GLY B 1 43 ? 1.72 1.278 3.676 1 95.62 43 GLY B N 1
ATOM 1514 C CA . GLY B 1 43 ? 1.017 2.541 3.836 1 95.62 43 GLY B CA 1
ATOM 1515 C C . GLY B 1 43 ? -0.387 2.52 3.262 1 95.62 43 GLY B C 1
ATOM 1516 O O . GLY B 1 43 ? -0.804 3.467 2.592 1 95.62 43 GLY B O 1
ATOM 1517 N N . CYS B 1 44 ? -1.07 1.43 3.398 1 97.94 44 CYS B N 1
ATOM 1518 C CA . CYS B 1 44 ? -2.395 1.29 2.803 1 97.94 44 CYS B CA 1
ATOM 1519 C C . CYS B 1 44 ? -3.328 0.51 3.721 1 97.94 44 CYS B C 1
ATOM 1521 O O . CYS B 1 44 ? -2.873 -0.171 4.641 1 97.94 44 CYS B O 1
ATOM 1523 N N . PRO B 1 45 ? -4.66 0.622 3.506 1 98.06 45 PRO B N 1
ATOM 1524 C CA . PRO B 1 45 ? -5.602 -0.055 4.402 1 98.06 45 PRO B CA 1
ATOM 1525 C C . PRO B 1 45 ? -5.461 -1.575 4.363 1 98.06 45 PRO B C 1
ATOM 1527 O O . PRO B 1 45 ? -5.672 -2.244 5.379 1 98.06 45 PRO B O 1
ATOM 1530 N N . PHE B 1 46 ? -5.199 -2.113 3.225 1 98.62 46 PHE B N 1
ATOM 1531 C CA . PHE B 1 46 ? -4.949 -3.537 3.045 1 98.62 46 PHE B CA 1
ATOM 1532 C C . PHE B 1 46 ? -4.25 -3.801 1.716 1 98.62 46 PHE B C 1
ATOM 1534 O O . PHE B 1 46 ? -4.188 -2.918 0.858 1 98.62 46 PHE B O 1
ATOM 1541 N N . VAL B 1 47 ? -3.695 -5.023 1.58 1 98.69 47 VAL B N 1
ATOM 1542 C CA . VAL B 1 47 ? -3.047 -5.402 0.329 1 98.69 47 VAL B CA 1
ATOM 1543 C C . VAL B 1 47 ? -3.805 -6.559 -0.317 1 98.69 47 VAL B C 1
ATOM 1545 O O . VAL B 1 47 ? -4.547 -7.277 0.357 1 98.69 47 VAL B O 1
ATOM 1548 N N . HIS B 1 48 ? -3.766 -6.629 -1.577 1 98.62 48 HIS B N 1
ATOM 1549 C CA . HIS B 1 48 ? -4.062 -7.859 -2.303 1 98.62 48 HIS B CA 1
ATOM 1550 C C . HIS B 1 48 ? -2.814 -8.727 -2.453 1 98.62 48 HIS B C 1
ATOM 1552 O O . HIS B 1 48 ? -1.979 -8.469 -3.324 1 98.62 48 HIS B O 1
ATOM 1558 N N . THR B 1 49 ? -2.693 -9.773 -1.634 1 98.62 49 THR B N 1
ATOM 1559 C CA . THR B 1 49 ? -1.505 -10.625 -1.621 1 98.62 49 THR B CA 1
ATOM 1560 C C . THR B 1 49 ? -1.816 -12 -2.193 1 98.62 49 THR B C 1
ATOM 1562 O O . THR B 1 49 ? -2.891 -12.555 -1.944 1 98.62 49 THR B O 1
ATOM 1565 N N . MET B 1 50 ? -0.88 -12.461 -2.957 1 98.56 50 MET B N 1
ATOM 1566 C CA . MET B 1 50 ? -0.942 -13.797 -3.539 1 98.56 50 MET B CA 1
ATOM 1567 C C . MET B 1 50 ? 0.312 -14.594 -3.203 1 98.56 50 MET B C 1
ATOM 1569 O O . MET B 1 50 ? 1.426 -14.078 -3.289 1 98.56 50 MET B O 1
ATOM 1573 N N . HIS B 1 51 ? 0.096 -15.82 -2.84 1 98.62 51 HIS B N 1
ATOM 1574 C CA . HIS B 1 51 ? 1.211 -16.703 -2.504 1 98.62 51 HIS B CA 1
ATOM 1575 C C . HIS B 1 51 ? 1.415 -17.766 -3.574 1 98.62 51 HIS B C 1
ATOM 1577 O O . HIS B 1 51 ? 0.449 -18.359 -4.051 1 98.62 51 HIS B O 1
ATOM 1583 N N . PHE B 1 52 ? 2.609 -17.938 -3.939 1 98.62 52 PHE B N 1
ATOM 1584 C CA . PHE B 1 52 ? 3.02 -18.953 -4.895 1 98.62 52 PHE B CA 1
ATOM 1585 C C . PHE B 1 52 ? 4.117 -19.828 -4.309 1 98.62 52 PHE B C 1
ATOM 1587 O O . PHE B 1 52 ? 4.957 -19.359 -3.541 1 98.62 52 PHE B O 1
ATOM 1594 N N . LYS B 1 53 ? 4.148 -21.109 -4.715 1 98.12 53 LYS B N 1
ATOM 1595 C CA . LYS B 1 53 ? 5.285 -21.969 -4.398 1 98.12 53 LYS B CA 1
ATOM 1596 C C . LYS B 1 53 ? 6.578 -21.406 -4.996 1 98.12 53 LYS B C 1
ATOM 1598 O O . LYS B 1 53 ? 6.555 -20.766 -6.047 1 98.12 53 LYS B O 1
ATOM 1603 N N . GLY B 1 54 ? 7.629 -21.719 -4.281 1 97.88 54 GLY B N 1
ATOM 1604 C CA . GLY B 1 54 ? 8.93 -21.281 -4.766 1 97.88 54 GLY B CA 1
ATOM 1605 C C . GLY B 1 54 ? 9.18 -21.656 -6.219 1 97.88 54 GLY B C 1
ATOM 1606 O O . GLY B 1 54 ? 9.719 -20.844 -6.98 1 97.88 54 GLY B O 1
ATOM 1607 N N . SER B 1 55 ? 8.727 -22.812 -6.668 1 97.12 55 SER B N 1
ATOM 1608 C CA . SER B 1 55 ? 8.961 -23.312 -8.016 1 97.12 55 SER B CA 1
ATOM 1609 C C . SER B 1 55 ? 8.141 -22.547 -9.047 1 97.12 55 SER B C 1
ATOM 1611 O O . SER B 1 55 ? 8.406 -22.641 -10.242 1 97.12 55 SER B O 1
ATOM 1613 N N . ASP B 1 56 ? 7.109 -21.844 -8.602 1 98 56 ASP B N 1
ATOM 1614 C CA . ASP B 1 56 ? 6.188 -21.188 -9.516 1 98 56 ASP B CA 1
ATOM 1615 C C . ASP B 1 56 ? 6.543 -19.719 -9.688 1 98 56 ASP B C 1
ATOM 1617 O O . ASP B 1 56 ? 5.887 -18.984 -10.438 1 98 56 ASP B O 1
ATOM 1621 N N . PHE B 1 57 ? 7.559 -19.297 -8.969 1 98.62 57 PHE B N 1
ATOM 1622 C CA . PHE B 1 57 ? 8.023 -17.922 -9.031 1 98.62 57 PHE B CA 1
ATOM 1623 C C . PHE B 1 57 ? 9.391 -17.844 -9.703 1 98.62 57 PHE B C 1
ATOM 1625 O O . PHE B 1 57 ? 10.305 -18.578 -9.352 1 98.62 57 PHE B O 1
ATOM 1632 N N . THR B 1 58 ? 9.516 -16.859 -10.68 1 98.5 58 THR B N 1
ATOM 1633 C CA . THR B 1 58 ? 10.797 -16.609 -11.328 1 98.5 58 THR B CA 1
ATOM 1634 C C . THR B 1 58 ? 11.023 -15.117 -11.523 1 98.5 58 THR B C 1
ATOM 1636 O O . THR B 1 58 ? 10.18 -14.422 -12.102 1 98.5 58 THR B O 1
ATOM 1639 N N . TRP B 1 59 ? 12.18 -14.633 -11.031 1 98.69 59 TRP B N 1
ATOM 1640 C CA . TRP B 1 59 ? 12.57 -13.281 -11.422 1 98.69 59 TRP B CA 1
ATOM 1641 C C . TRP B 1 59 ? 12.773 -13.188 -12.93 1 98.69 59 TRP B C 1
ATOM 1643 O O . TRP B 1 59 ? 13.352 -14.086 -13.539 1 98.69 59 TRP B O 1
ATOM 1653 N N . SER B 1 60 ? 12.398 -12.047 -13.539 1 98.56 60 SER B N 1
ATOM 1654 C CA . SER B 1 60 ? 12.469 -11.922 -14.984 1 98.56 60 SER B CA 1
ATOM 1655 C C . SER B 1 60 ? 13.438 -10.82 -15.406 1 98.56 60 SER B C 1
ATOM 1657 O O . SER B 1 60 ? 13.828 -10.742 -16.562 1 98.56 60 SER B O 1
ATOM 1659 N N . HIS B 1 61 ? 13.789 -9.93 -14.5 1 98.38 61 HIS B N 1
ATOM 1660 C CA . HIS B 1 61 ? 14.742 -8.883 -14.844 1 98.38 61 HIS B CA 1
ATOM 1661 C C . HIS B 1 61 ? 16.156 -9.438 -14.93 1 98.38 61 HIS B C 1
ATOM 1663 O O . HIS B 1 61 ? 16.391 -10.609 -14.625 1 98.38 61 HIS B O 1
ATOM 1669 N N . ALA B 1 62 ? 17.062 -8.609 -15.398 1 97.69 62 ALA B N 1
ATOM 1670 C CA . ALA B 1 62 ? 18.406 -9.039 -15.766 1 97.69 62 ALA B CA 1
ATOM 1671 C C . ALA B 1 62 ? 19.172 -9.539 -14.539 1 97.69 62 ALA B C 1
ATOM 1673 O O . ALA B 1 62 ? 19.047 -8.969 -13.453 1 97.69 62 ALA B O 1
ATOM 1674 N N . GLN B 1 63 ? 20.094 -10.516 -14.68 1 97.81 63 GLN B N 1
ATOM 1675 C CA . GLN B 1 63 ? 20.969 -11.016 -13.633 1 97.81 63 GLN B CA 1
ATOM 1676 C C . GLN B 1 63 ? 22.219 -10.141 -13.5 1 97.81 63 GLN B C 1
ATOM 1678 O O . GLN B 1 63 ? 22.656 -9.531 -14.469 1 97.81 63 GLN B O 1
ATOM 1683 N N . PRO B 1 64 ? 22.922 -10.242 -12.398 1 98.25 64 PRO B N 1
ATOM 1684 C CA . PRO B 1 64 ? 22.391 -10.828 -11.164 1 98.25 64 PRO B CA 1
ATOM 1685 C C . PRO B 1 64 ? 21.172 -10.086 -10.625 1 98.25 64 PRO B C 1
ATOM 1687 O O . PRO B 1 64 ? 21.203 -8.859 -10.477 1 98.25 64 PRO B O 1
ATOM 1690 N N . HIS B 1 65 ? 20.047 -10.758 -10.305 1 98.25 65 HIS B N 1
ATOM 1691 C CA . HIS B 1 65 ? 18.766 -10.164 -9.938 1 98.25 65 HIS B CA 1
ATOM 1692 C C . HIS B 1 65 ? 18.906 -9.273 -8.703 1 98.25 65 HIS B C 1
ATOM 1694 O O . HIS B 1 65 ? 18.266 -8.219 -8.609 1 98.25 65 HIS B O 1
ATOM 1700 N N . GLU B 1 66 ? 19.719 -9.695 -7.773 1 97.69 66 GLU B N 1
ATOM 1701 C CA . GLU B 1 66 ? 19.891 -9.023 -6.488 1 97.69 66 GLU B CA 1
ATOM 1702 C C . GLU B 1 66 ? 20.422 -7.605 -6.676 1 97.69 66 GLU B C 1
ATOM 1704 O O . GLU B 1 66 ? 20.297 -6.766 -5.781 1 97.69 66 GLU B O 1
ATOM 1709 N N . ALA B 1 67 ? 21.031 -7.32 -7.848 1 98.31 67 ALA B N 1
ATOM 1710 C CA . ALA B 1 67 ? 21.609 -6 -8.109 1 98.31 67 ALA B CA 1
ATOM 1711 C C . ALA B 1 67 ? 20.516 -4.93 -8.148 1 98.31 67 ALA B C 1
ATOM 1713 O O . ALA B 1 67 ? 20.797 -3.746 -7.941 1 98.31 67 ALA B O 1
ATOM 1714 N N . GLN B 1 68 ? 19.266 -5.348 -8.352 1 98.38 68 GLN B N 1
ATOM 1715 C CA . GLN B 1 68 ? 18.172 -4.391 -8.484 1 98.38 68 GLN B CA 1
ATOM 1716 C C . GLN B 1 68 ? 17.266 -4.414 -7.25 1 98.38 68 GLN B C 1
ATOM 1718 O O . GLN B 1 68 ? 16.25 -3.723 -7.203 1 98.38 68 GLN B O 1
ATOM 1723 N N . LEU B 1 69 ? 17.688 -5.188 -6.238 1 98.62 69 LEU B N 1
ATOM 1724 C CA . LEU B 1 69 ? 16.781 -5.414 -5.117 1 98.62 69 LEU B CA 1
ATOM 1725 C C . LEU B 1 69 ? 17.422 -4.957 -3.807 1 98.62 69 LEU B C 1
ATOM 1727 O O . LEU B 1 69 ? 18.625 -5.133 -3.598 1 98.62 69 LEU B O 1
ATOM 1731 N N . ASP B 1 70 ? 16.578 -4.352 -2.996 1 98.12 70 ASP B N 1
ATOM 1732 C CA . ASP B 1 70 ? 16.844 -4.23 -1.568 1 98.12 70 ASP B CA 1
ATOM 1733 C C . ASP B 1 70 ? 16.047 -5.242 -0.764 1 98.12 70 ASP B C 1
ATOM 1735 O O . ASP B 1 70 ? 14.938 -5.621 -1.163 1 98.12 70 ASP B O 1
ATOM 1739 N N . PHE B 1 71 ? 16.609 -5.676 0.329 1 98.19 71 PHE B N 1
ATOM 1740 C CA . PHE B 1 71 ? 15.977 -6.691 1.158 1 98.19 71 PHE B CA 1
ATOM 1741 C C . PHE B 1 71 ? 15.734 -6.168 2.568 1 98.19 71 PHE B C 1
ATOM 1743 O O . PHE B 1 71 ? 16.547 -5.406 3.1 1 98.19 71 PHE B O 1
ATOM 1750 N N . TYR B 1 72 ? 14.648 -6.562 3.107 1 98.31 72 TYR B N 1
ATOM 1751 C CA . TYR B 1 72 ? 14.32 -6.25 4.496 1 98.31 72 TYR B CA 1
ATOM 1752 C C . TYR B 1 72 ? 13.695 -7.453 5.191 1 98.31 72 TYR B C 1
ATOM 1754 O O . TYR B 1 72 ? 12.641 -7.941 4.777 1 98.31 72 TYR B O 1
ATOM 1762 N N . ILE B 1 73 ? 14.359 -7.859 6.238 1 98.31 73 ILE B N 1
ATOM 1763 C CA . ILE B 1 73 ? 13.82 -8.938 7.07 1 98.31 73 ILE B CA 1
ATOM 1764 C C . ILE B 1 73 ? 12.93 -8.344 8.164 1 98.31 73 ILE B C 1
ATOM 1766 O O . ILE B 1 73 ? 13.367 -7.48 8.93 1 98.31 73 ILE B O 1
ATOM 1770 N N . ILE B 1 74 ? 11.703 -8.82 8.227 1 96.44 74 ILE B N 1
ATOM 1771 C CA . ILE B 1 74 ? 10.766 -8.328 9.234 1 96.44 74 ILE B CA 1
ATOM 1772 C C . ILE B 1 74 ? 11.164 -8.859 10.609 1 96.44 74 ILE B C 1
ATOM 1774 O O . ILE B 1 74 ? 11.109 -10.07 10.852 1 96.44 74 ILE B O 1
ATOM 1778 N N . PRO B 1 75 ? 11.469 -7.969 11.516 1 95.88 75 PRO B N 1
ATOM 1779 C CA . PRO B 1 75 ? 12 -8.438 12.797 1 95.88 75 PRO B CA 1
ATOM 1780 C C . PRO B 1 75 ? 11.039 -9.359 13.531 1 95.88 75 PRO B C 1
ATOM 1782 O O . PRO B 1 75 ? 11.461 -10.375 14.102 1 95.88 75 PRO B O 1
ATOM 1785 N N . SER B 1 76 ? 9.789 -9.047 13.523 1 94.69 76 SER B N 1
ATOM 1786 C CA . SER B 1 76 ? 8.805 -9.852 14.234 1 94.69 76 SER B CA 1
ATOM 1787 C C . SER B 1 76 ? 8.484 -11.141 13.477 1 94.69 76 SER B C 1
ATOM 1789 O O . SER B 1 76 ? 7.812 -12.023 14.008 1 94.69 76 SER B O 1
ATOM 1791 N N . LYS B 1 77 ? 8.914 -11.266 12.234 1 96.25 77 LYS B N 1
ATOM 1792 C CA . LYS B 1 77 ? 8.773 -12.445 11.383 1 96.25 77 LYS B CA 1
ATOM 1793 C C . LYS B 1 77 ? 10.055 -12.727 10.609 1 96.25 77 LYS B C 1
ATOM 1795 O O . LYS B 1 77 ? 10.086 -12.617 9.383 1 96.25 77 LYS B O 1
ATOM 1800 N N . PRO B 1 78 ? 11.039 -13.266 11.312 1 96.81 78 PRO B N 1
ATOM 1801 C CA . PRO B 1 78 ? 12.383 -13.344 10.719 1 96.81 78 PRO B CA 1
ATOM 1802 C C . PRO B 1 78 ? 12.438 -14.281 9.516 1 96.81 78 PRO B C 1
ATOM 1804 O O . PRO B 1 78 ? 13.398 -14.242 8.75 1 96.81 78 PRO B O 1
ATOM 1807 N N . HIS B 1 79 ? 11.398 -15.141 9.336 1 98.12 79 HIS B N 1
ATOM 1808 C CA . HIS B 1 79 ? 11.336 -16.031 8.188 1 98.12 79 HIS B CA 1
ATOM 1809 C C . HIS B 1 79 ? 10.812 -15.32 6.949 1 98.12 79 HIS B C 1
ATOM 1811 O O . HIS B 1 79 ? 10.773 -15.891 5.859 1 98.12 79 HIS B O 1
ATOM 1817 N N . LYS B 1 80 ? 10.406 -14.117 7.059 1 98.06 80 LYS B N 1
ATOM 1818 C CA . LYS B 1 80 ? 9.852 -13.336 5.957 1 98.06 80 LYS B CA 1
ATOM 1819 C C . LYS B 1 80 ? 10.844 -12.273 5.484 1 98.06 80 LYS B C 1
ATOM 1821 O O . LYS B 1 80 ? 11.273 -11.43 6.27 1 98.06 80 LYS B O 1
ATOM 1826 N N . THR B 1 81 ? 11.234 -12.312 4.266 1 98.44 81 THR B N 1
ATOM 1827 C CA . THR B 1 81 ? 12.109 -11.328 3.639 1 98.44 81 THR B CA 1
ATOM 1828 C C . THR B 1 81 ? 11.359 -10.547 2.562 1 98.44 81 THR B C 1
ATOM 1830 O O . THR B 1 81 ? 10.844 -11.133 1.606 1 98.44 81 THR B O 1
ATOM 1833 N N . ARG B 1 82 ? 11.312 -9.258 2.723 1 98.38 82 ARG B N 1
ATOM 1834 C CA . ARG B 1 82 ? 10.703 -8.375 1.725 1 98.38 82 ARG B CA 1
ATOM 1835 C C . ARG B 1 82 ? 11.734 -7.949 0.679 1 98.38 82 ARG B C 1
ATOM 1837 O O . ARG B 1 82 ? 12.883 -7.656 1.013 1 98.38 82 ARG B O 1
ATOM 1844 N N . CYS B 1 83 ? 11.328 -7.973 -0.556 1 98.56 83 CYS B N 1
ATOM 1845 C CA . CYS B 1 83 ? 12.133 -7.516 -1.681 1 98.56 83 CYS B CA 1
ATOM 1846 C C . CYS B 1 83 ? 11.57 -6.23 -2.275 1 98.56 83 CYS B C 1
ATOM 1848 O O . CYS B 1 83 ? 10.398 -6.176 -2.646 1 98.56 83 CYS B O 1
ATOM 1850 N N . ARG B 1 84 ? 12.422 -5.25 -2.379 1 98.31 84 ARG B N 1
ATOM 1851 C CA . ARG B 1 84 ? 12.016 -3.957 -2.916 1 98.31 84 ARG B CA 1
ATOM 1852 C C . ARG B 1 84 ? 12.922 -3.527 -4.062 1 98.31 84 ARG B C 1
ATOM 1854 O O . ARG B 1 84 ? 14.109 -3.871 -4.086 1 98.31 84 ARG B O 1
ATOM 1861 N N . CYS B 1 85 ? 12.336 -2.809 -4.984 1 98.56 85 CYS B N 1
ATOM 1862 C CA . CYS B 1 85 ? 13.125 -2.25 -6.074 1 98.56 85 CYS B CA 1
ATOM 1863 C C . CYS B 1 85 ? 14.062 -1.161 -5.566 1 98.56 85 CYS B C 1
ATOM 1865 O O . CYS B 1 85 ? 13.633 -0.231 -4.887 1 98.56 85 CYS B O 1
ATOM 1867 N N . LYS B 1 86 ? 15.305 -1.166 -5.98 1 97.69 86 LYS B N 1
ATOM 1868 C CA . LYS B 1 86 ? 16.297 -0.179 -5.566 1 97.69 86 LYS B CA 1
ATOM 1869 C C . LYS B 1 86 ? 16 1.187 -6.18 1 97.69 86 LYS B C 1
ATOM 1871 O O . LYS B 1 86 ? 16.375 2.219 -5.617 1 97.69 86 LYS B O 1
ATOM 1876 N N . THR B 1 87 ? 15.367 1.107 -7.266 1 97.5 87 THR B N 1
ATOM 1877 C CA . THR B 1 87 ? 15.164 2.338 -8.016 1 97.5 87 THR B CA 1
ATOM 1878 C C . THR B 1 87 ? 13.906 3.062 -7.543 1 97.5 87 THR B C 1
ATOM 1880 O O . THR B 1 87 ? 13.984 4.148 -6.965 1 97.5 87 THR B O 1
ATOM 1883 N N . CYS B 1 88 ? 12.766 2.449 -7.609 1 97.94 88 CYS B N 1
ATOM 1884 C CA . CYS B 1 88 ? 11.531 3.148 -7.285 1 97.94 88 CYS B CA 1
ATOM 1885 C C . CYS B 1 88 ? 11.102 2.857 -5.855 1 97.94 88 CYS B C 1
ATOM 1887 O O . CYS B 1 88 ? 10.227 3.543 -5.312 1 97.94 88 CYS B O 1
ATOM 1889 N N . GLY B 1 89 ? 11.664 1.838 -5.234 1 97.5 89 GLY B N 1
ATOM 1890 C CA . GLY B 1 89 ? 11.406 1.54 -3.834 1 97.5 89 GLY B CA 1
ATOM 1891 C C . GLY B 1 89 ? 10.172 0.685 -3.621 1 97.5 89 GLY B C 1
ATOM 1892 O O . GLY B 1 89 ? 9.891 0.257 -2.498 1 97.5 89 GLY B O 1
ATOM 1893 N N . ALA B 1 90 ? 9.391 0.431 -4.633 1 97.75 90 ALA B N 1
ATOM 1894 C CA . ALA B 1 90 ? 8.18 -0.372 -4.484 1 97.75 90 ALA B CA 1
ATOM 1895 C C . ALA B 1 90 ? 8.508 -1.768 -3.959 1 97.75 90 ALA B C 1
ATOM 1897 O O . ALA B 1 90 ? 9.508 -2.369 -4.363 1 97.75 90 ALA B O 1
ATOM 1898 N N . THR B 1 91 ? 7.676 -2.211 -3.023 1 97.12 91 THR B N 1
ATOM 1899 C CA . THR B 1 91 ? 7.758 -3.617 -2.643 1 97.12 91 THR B CA 1
ATOM 1900 C C . THR B 1 91 ? 7.281 -4.512 -3.785 1 97.12 91 THR B C 1
ATOM 1902 O O . THR B 1 91 ? 6.207 -4.297 -4.344 1 97.12 91 THR B O 1
ATOM 1905 N N . VAL B 1 92 ? 8.062 -5.555 -4.074 1 97.81 92 VAL B N 1
ATOM 1906 C CA . VAL B 1 92 ? 7.762 -6.328 -5.277 1 97.81 92 VAL B CA 1
ATOM 1907 C C . VAL B 1 92 ? 7.402 -7.762 -4.898 1 97.81 92 VAL B C 1
ATOM 1909 O O . VAL B 1 92 ? 6.562 -8.391 -5.547 1 97.81 92 VAL B O 1
ATOM 1912 N N . ALA B 1 93 ? 8.039 -8.273 -3.883 1 98.69 93 ALA B N 1
ATOM 1913 C CA . ALA B 1 93 ? 7.82 -9.648 -3.457 1 98.69 93 ALA B CA 1
ATOM 1914 C C . ALA B 1 93 ? 8.258 -9.852 -2.01 1 98.69 93 ALA B C 1
ATOM 1916 O O . ALA B 1 93 ? 8.945 -9 -1.438 1 98.69 93 ALA B O 1
ATOM 1917 N N . SER B 1 94 ? 7.789 -10.875 -1.441 1 98.5 94 SER B N 1
ATOM 1918 C CA . SER B 1 94 ? 8.242 -11.359 -0.142 1 98.5 94 SER B CA 1
ATOM 1919 C C . SER B 1 94 ? 8.461 -12.875 -0.164 1 98.5 94 SER B C 1
ATOM 1921 O O . SER B 1 94 ? 7.668 -13.609 -0.753 1 98.5 94 SER B O 1
ATOM 1923 N N . TYR B 1 95 ? 9.531 -13.266 0.431 1 98.62 95 TYR B N 1
ATOM 1924 C CA . TYR B 1 95 ? 9.828 -14.695 0.526 1 98.62 95 TYR B CA 1
ATOM 1925 C C . TYR B 1 95 ? 9.672 -15.188 1.96 1 98.62 95 TYR B C 1
ATOM 1927 O O . TYR B 1 95 ? 10.188 -14.57 2.895 1 98.62 95 TYR B O 1
ATOM 1935 N N . ASN B 1 96 ? 8.898 -16.203 2.096 1 98.5 96 ASN B N 1
ATOM 1936 C CA . ASN B 1 96 ? 8.75 -16.9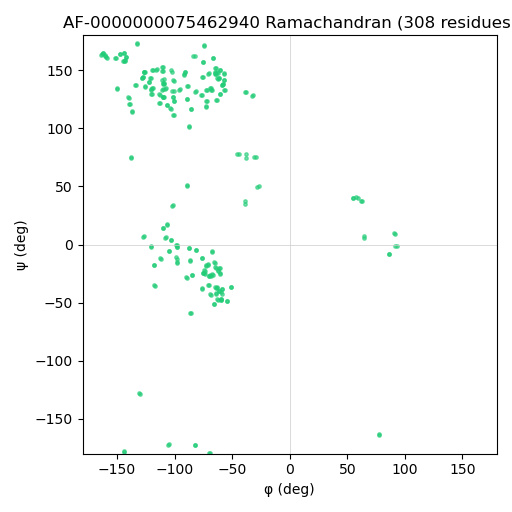22 3.359 1 98.5 96 ASN B CA 1
ATOM 1937 C C . ASN B 1 96 ? 9.562 -18.203 3.373 1 98.5 96 ASN B C 1
ATOM 1939 O O . ASN B 1 96 ? 9.203 -19.188 2.707 1 98.5 96 ASN B O 1
ATOM 1943 N N . SER B 1 97 ? 10.617 -18.25 4.191 1 98.12 97 SER B N 1
ATOM 1944 C CA . SER B 1 97 ? 11.523 -19.391 4.195 1 98.12 97 SER B CA 1
ATOM 1945 C C . SER B 1 97 ? 10.898 -20.594 4.898 1 98.12 97 SER B C 1
ATOM 1947 O O . SER B 1 97 ? 11.297 -21.734 4.66 1 98.12 97 SER B O 1
ATOM 1949 N N . ASP B 1 98 ? 9.961 -20.391 5.781 1 97.56 98 ASP B N 1
ATOM 1950 C CA . ASP B 1 98 ? 9.305 -21.5 6.461 1 97.56 98 ASP B CA 1
ATOM 1951 C C . ASP B 1 98 ? 8.43 -22.297 5.492 1 97.56 98 ASP B C 1
ATOM 1953 O O . ASP B 1 98 ? 8.453 -23.531 5.504 1 97.56 98 ASP B O 1
ATOM 1957 N N . THR B 1 99 ? 7.719 -21.609 4.656 1 96.94 99 THR B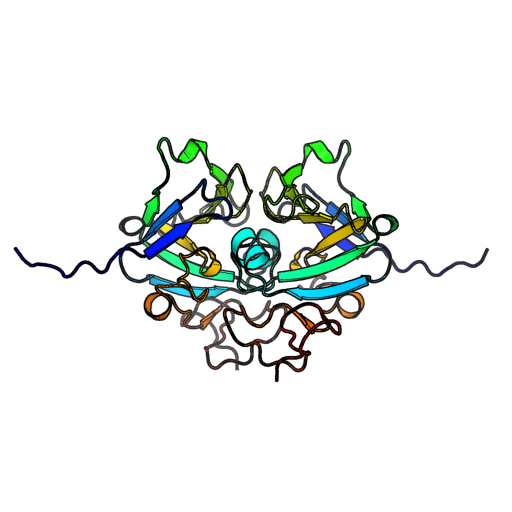 N 1
ATOM 1958 C CA . THR B 1 99 ? 6.781 -22.281 3.756 1 96.94 99 THR B CA 1
ATOM 1959 C C . THR B 1 99 ? 7.398 -22.453 2.373 1 96.94 99 THR B C 1
ATOM 1961 O O . THR B 1 99 ? 6.859 -23.188 1.535 1 96.94 99 THR B O 1
ATOM 1964 N N . ARG B 1 100 ? 8.531 -21.797 2.137 1 98 100 ARG B N 1
ATOM 1965 C CA . ARG B 1 100 ? 9.211 -21.766 0.842 1 98 100 ARG B CA 1
ATOM 1966 C C . ARG B 1 100 ? 8.289 -21.219 -0.243 1 98 100 ARG B C 1
ATOM 1968 O O . ARG B 1 100 ? 8.211 -21.781 -1.341 1 98 100 ARG B O 1
ATOM 1975 N N . CYS B 1 101 ? 7.539 -20.188 0.084 1 98.56 101 CYS B N 1
ATOM 1976 C CA . CYS B 1 101 ? 6.594 -19.547 -0.822 1 98.56 101 CYS B CA 1
ATOM 1977 C C . CYS B 1 101 ? 6.961 -18.078 -1.04 1 98.56 101 CYS B C 1
ATOM 1979 O O . CYS B 1 101 ? 7.59 -17.453 -0.181 1 98.56 101 CYS B O 1
ATOM 1981 N N . TRP B 1 102 ? 6.629 -17.641 -2.172 1 98.75 102 TRP B N 1
ATOM 1982 C CA . TRP B 1 102 ? 6.723 -16.219 -2.51 1 98.75 102 TRP B CA 1
ATOM 1983 C C . TRP B 1 102 ? 5.355 -15.547 -2.422 1 98.75 102 TRP B C 1
ATOM 1985 O O . TRP B 1 102 ? 4.344 -16.125 -2.822 1 98.75 102 TRP B O 1
ATOM 1995 N N . SER B 1 103 ? 5.32 -14.344 -1.93 1 98.62 103 SER B N 1
ATOM 1996 C CA . SER B 1 103 ? 4.141 -13.484 -2.002 1 98.62 103 SER B CA 1
ATOM 1997 C C . SER B 1 103 ? 4.359 -12.328 -2.969 1 98.62 103 SER B C 1
ATOM 1999 O O . SER B 1 103 ? 5.445 -11.742 -3.01 1 98.62 103 SER B O 1
ATOM 2001 N N . VAL B 1 104 ? 3.348 -12.023 -3.775 1 98.75 104 VAL B N 1
ATOM 2002 C CA . VAL B 1 104 ? 3.33 -10.859 -4.652 1 98.75 104 VAL B CA 1
ATOM 2003 C C . VAL B 1 104 ? 1.998 -10.125 -4.508 1 98.75 104 VAL B C 1
ATOM 2005 O O . VAL B 1 104 ? 1.096 -10.594 -3.809 1 98.75 104 VAL B O 1
ATOM 2008 N N . TRP B 1 105 ? 1.899 -8.961 -5.137 1 98.38 105 TRP B N 1
ATOM 2009 C CA . TRP B 1 105 ? 0.756 -8.078 -4.938 1 98.38 105 TRP B CA 1
ATOM 2010 C C . TRP B 1 105 ? 0.002 -7.855 -6.246 1 98.38 105 TRP B C 1
ATOM 2012 O O . TRP B 1 105 ? 0.609 -7.547 -7.273 1 98.38 105 TRP B O 1
ATOM 2022 N N . GLY B 1 106 ? -1.263 -7.941 -6.199 1 98.12 106 GLY B N 1
ATOM 2023 C CA . GLY B 1 106 ? -2.137 -7.902 -7.363 1 98.12 106 GLY B CA 1
ATOM 2024 C C . GLY B 1 106 ? -1.926 -6.668 -8.227 1 98.12 106 GLY B C 1
ATOM 2025 O O . GLY B 1 106 ? -1.769 -6.777 -9.445 1 98.12 106 GLY B O 1
ATOM 2026 N N . PRO B 1 107 ? -1.886 -5.523 -7.648 1 97.94 107 PRO B N 1
ATOM 2027 C CA . PRO B 1 107 ? -1.851 -4.289 -8.438 1 97.94 107 PRO B CA 1
ATOM 2028 C C . PRO B 1 107 ? -0.55 -4.125 -9.219 1 97.94 107 PRO B C 1
ATOM 2030 O O . PRO B 1 107 ? -0.428 -3.205 -10.031 1 97.94 107 PRO B O 1
ATOM 2033 N N . GLN B 1 108 ? 0.387 -4.98 -9.031 1 98.5 108 GLN B N 1
ATOM 2034 C CA . GLN B 1 108 ? 1.653 -4.887 -9.75 1 98.5 108 GLN B CA 1
ATOM 2035 C C . GLN B 1 108 ? 1.721 -5.91 -10.883 1 98.5 108 GLN B C 1
ATOM 2037 O O . GLN B 1 108 ? 2.738 -6.02 -11.57 1 98.5 108 GLN B O 1
ATOM 2042 N N . LEU B 1 109 ? 0.616 -6.652 -11.094 1 98.44 109 LEU B N 1
ATOM 2043 C CA . LEU B 1 109 ? 0.515 -7.543 -12.242 1 98.44 109 LEU B CA 1
ATOM 2044 C C . LEU B 1 109 ? 0.255 -6.75 -13.523 1 98.44 109 LEU B C 1
ATOM 2046 O O . LEU B 1 109 ? -0.212 -5.609 -13.461 1 98.44 109 LEU B O 1
ATOM 2050 N N . LYS B 1 110 ? 0.604 -7.383 -14.555 1 97.69 110 LYS B N 1
ATOM 2051 C CA . LYS B 1 110 ? 0.407 -6.754 -15.859 1 97.69 110 LYS B CA 1
ATOM 2052 C C . LYS B 1 110 ? -1.062 -6.406 -16.078 1 97.69 110 LYS B C 1
ATOM 2054 O O . LYS B 1 110 ? -1.949 -7.203 -15.766 1 97.69 110 LYS B O 1
ATOM 2059 N N . ARG B 1 111 ? -1.254 -5.262 -16.625 1 96.31 111 ARG B N 1
ATOM 2060 C CA . ARG B 1 111 ? -2.588 -4.789 -16.969 1 96.31 111 ARG B CA 1
ATOM 2061 C C . ARG B 1 111 ? -2.77 -4.727 -18.484 1 96.31 111 ARG B C 1
ATOM 2063 O O . ARG B 1 111 ? -1.808 -4.496 -19.219 1 96.31 111 ARG B O 1
ATOM 2070 N N . ASP B 1 112 ? -3.977 -4.93 -18.922 1 94.06 112 ASP B N 1
ATOM 2071 C CA . ASP B 1 112 ? -4.281 -4.828 -20.344 1 94.06 112 ASP B CA 1
ATOM 2072 C C . ASP B 1 112 ? -4.492 -3.375 -20.75 1 94.06 112 ASP B C 1
ATOM 2074 O O . ASP B 1 112 ? -4.258 -2.459 -19.969 1 94.06 112 ASP B O 1
ATOM 2078 N N . ALA B 1 113 ? -4.93 -3.135 -21.984 1 91.88 113 ALA B N 1
ATOM 2079 C CA . ALA B 1 113 ? -5.055 -1.797 -22.562 1 91.88 113 ALA B CA 1
ATOM 2080 C C . ALA B 1 113 ? -6.141 -0.997 -21.844 1 91.88 113 ALA B C 1
ATOM 2082 O O . ALA B 1 113 ? -6.098 0.235 -21.812 1 91.88 113 ALA B O 1
ATOM 2083 N N . ALA B 1 114 ? -7.109 -1.63 -21.266 1 89.56 114 ALA B N 1
ATOM 2084 C CA . ALA B 1 114 ? -8.203 -0.973 -20.547 1 89.56 114 ALA B CA 1
ATOM 2085 C C . ALA B 1 114 ? -7.832 -0.725 -19.094 1 89.56 114 ALA B C 1
ATOM 2087 O O . ALA B 1 114 ? -8.617 -0.147 -18.328 1 89.56 114 ALA B O 1
ATOM 2088 N N . GLY B 1 115 ? -6.652 -1.18 -18.688 1 89.94 115 GLY B N 1
ATOM 2089 C CA . GLY B 1 115 ? -6.184 -0.938 -17.344 1 89.94 115 GLY B CA 1
ATOM 2090 C C . GLY B 1 115 ? -6.57 -2.039 -16.375 1 89.94 115 GLY B C 1
ATOM 2091 O O . GLY B 1 115 ? -6.332 -1.926 -15.164 1 89.94 115 GLY B O 1
ATOM 2092 N N . LYS B 1 116 ? -7.066 -3.074 -16.891 1 91.44 116 LYS B N 1
ATOM 2093 C CA . LYS B 1 116 ? -7.465 -4.191 -16.031 1 91.44 116 LYS B CA 1
ATOM 2094 C C . LYS B 1 116 ? -6.324 -5.191 -15.875 1 91.44 116 LYS B C 1
ATOM 2096 O O . LYS B 1 116 ? -5.586 -5.461 -16.828 1 91.44 116 LYS B O 1
ATOM 2101 N N . ILE B 1 117 ? -6.281 -5.77 -14.703 1 94.94 117 ILE B N 1
ATOM 2102 C CA . ILE B 1 117 ? -5.289 -6.809 -14.461 1 94.94 117 ILE B CA 1
ATOM 2103 C C . ILE B 1 117 ? -5.555 -7.996 -15.383 1 94.94 117 ILE B C 1
ATOM 2105 O O . ILE B 1 117 ? -6.656 -8.555 -15.383 1 94.94 117 ILE B O 1
ATOM 2109 N N . GLU B 1 118 ? -4.633 -8.477 -16.203 1 94.06 118 GLU B N 1
ATOM 2110 C CA . GLU B 1 118 ? -4.789 -9.469 -17.25 1 94.06 118 GLU B CA 1
ATOM 2111 C C . GLU B 1 118 ? -5.184 -10.828 -16.672 1 94.06 118 GLU B C 1
ATOM 2113 O O . GLU B 1 118 ? -6.078 -11.492 -17.203 1 94.06 118 GLU B O 1
ATOM 2118 N N . ALA B 1 119 ? -4.703 -11.32 -15.656 1 94.25 119 ALA B N 1
ATOM 2119 C CA . ALA B 1 119 ? -4.941 -12.656 -15.117 1 94.25 119 ALA B CA 1
ATOM 2120 C C . ALA B 1 119 ? -5.914 -12.609 -13.938 1 94.25 119 ALA B C 1
ATOM 2122 O O . ALA B 1 119 ? -5.852 -13.445 -13.039 1 94.25 119 ALA B O 1
ATOM 2123 N N . TRP B 1 120 ? -6.848 -11.68 -14.016 1 95.25 120 TRP B N 1
ATOM 2124 C CA . TRP B 1 120 ? -7.68 -11.422 -12.844 1 95.25 120 TRP B CA 1
ATOM 2125 C C . TRP B 1 120 ? -8.438 -12.68 -12.43 1 95.25 120 TRP B C 1
ATOM 2127 O O . TRP B 1 120 ? -8.469 -13.031 -11.25 1 95.25 120 TRP B O 1
ATOM 2137 N N . GLU B 1 121 ? -9.07 -13.391 -13.344 1 94.69 121 GLU B N 1
ATOM 2138 C CA . GLU B 1 121 ? -9.891 -14.547 -13.008 1 94.69 121 GLU B CA 1
ATOM 2139 C C . GLU B 1 121 ? -9.07 -15.633 -12.32 1 94.69 121 GLU B C 1
ATOM 2141 O O . GLU B 1 121 ? -9.602 -16.406 -11.523 1 94.69 121 GLU B O 1
ATOM 2146 N N . LEU B 1 122 ? -7.785 -15.633 -12.555 1 94.94 122 LEU B N 1
ATOM 2147 C CA . LEU B 1 122 ? -6.895 -16.625 -11.953 1 94.94 122 LEU B CA 1
ATOM 2148 C C . LEU B 1 122 ? -6.449 -16.188 -10.562 1 94.94 122 LEU B C 1
ATOM 2150 O O . LEU B 1 122 ? -6.172 -17.016 -9.703 1 94.94 122 LEU B O 1
ATOM 2154 N N . VAL B 1 123 ? -6.449 -14.844 -10.359 1 97.06 123 VAL B N 1
ATOM 2155 C CA . VAL B 1 123 ? -5.707 -14.375 -9.195 1 97.06 123 VAL B CA 1
ATOM 2156 C C . VAL B 1 123 ? -6.645 -13.617 -8.258 1 97.06 123 VAL B C 1
ATOM 2158 O O . VAL B 1 123 ? -6.238 -13.188 -7.176 1 97.06 123 VAL B O 1
ATOM 2161 N N . LYS B 1 124 ? -7.914 -13.453 -8.594 1 97.19 124 LYS B N 1
ATOM 2162 C CA . LYS B 1 124 ? -8.82 -12.648 -7.781 1 97.19 124 LYS B CA 1
ATOM 2163 C C . LYS B 1 124 ? -8.891 -13.164 -6.352 1 97.19 124 LYS B C 1
ATOM 2165 O O . LYS B 1 124 ? -8.828 -14.375 -6.121 1 97.19 124 LYS B O 1
ATOM 2170 N N . PRO B 1 125 ? -8.953 -12.273 -5.402 1 98.25 125 PRO B N 1
ATOM 2171 C CA . PRO B 1 125 ? -8.969 -12.672 -3.994 1 98.25 125 PRO B CA 1
ATOM 2172 C C . PRO B 1 125 ? -10.219 -13.469 -3.621 1 98.25 125 PRO B C 1
ATOM 2174 O O . PRO B 1 125 ? -11.297 -13.234 -4.176 1 98.25 125 PRO B O 1
ATOM 2177 N N . SER B 1 126 ? -10.078 -14.312 -2.645 1 97.88 126 SER B N 1
ATOM 2178 C CA . SER B 1 126 ? -11.172 -15.188 -2.238 1 97.88 126 SER B CA 1
ATOM 2179 C C . SER B 1 126 ? -11.695 -14.82 -0.854 1 97.88 126 SER B C 1
ATOM 2181 O O . SER B 1 126 ? -12.742 -15.305 -0.429 1 97.88 126 SER B O 1
ATOM 2183 N N . ALA B 1 127 ? -10.984 -13.953 -0.071 1 98.5 127 ALA B N 1
ATOM 2184 C CA . ALA B 1 127 ? -11.352 -13.648 1.311 1 98.5 127 ALA B CA 1
ATOM 2185 C C . ALA B 1 127 ? -10.664 -12.383 1.805 1 98.5 127 ALA B C 1
ATOM 2187 O O . ALA B 1 127 ? -9.734 -11.883 1.161 1 98.5 127 ALA B O 1
ATOM 2188 N N . HIS B 1 128 ? -11.172 -11.859 2.883 1 98.69 128 HIS B N 1
ATOM 2189 C CA . HIS B 1 128 ? -10.484 -10.891 3.725 1 98.69 128 HIS B CA 1
ATOM 2190 C C . HIS B 1 128 ? -9.891 -11.555 4.961 1 98.69 128 HIS B C 1
ATOM 2192 O O . HIS B 1 128 ? -10.609 -12.195 5.73 1 98.69 128 HIS B O 1
ATOM 2198 N N . MET B 1 129 ? -8.672 -11.391 5.098 1 98.69 129 MET B N 1
ATOM 2199 C CA . MET B 1 129 ? -7.988 -11.961 6.254 1 98.69 129 MET B CA 1
ATOM 2200 C C . MET B 1 129 ? -7.523 -10.867 7.207 1 98.69 129 MET B C 1
ATOM 2202 O O . MET B 1 129 ? -7.27 -9.734 6.785 1 98.69 129 MET B O 1
ATOM 2206 N N . PHE B 1 130 ? -7.422 -11.281 8.562 1 98.25 130 PHE B N 1
ATOM 2207 C CA . PHE B 1 130 ? -7.043 -10.352 9.625 1 98.25 130 PHE B CA 1
ATOM 2208 C C . PHE B 1 130 ? -7.953 -9.133 9.633 1 98.25 130 PHE B C 1
ATOM 2210 O O . PHE B 1 130 ? -7.488 -8.008 9.789 1 98.25 130 PHE B O 1
ATOM 2217 N N . TYR B 1 131 ? -9.156 -9.422 9.414 1 98 131 TYR B N 1
ATOM 2218 C CA . TYR B 1 131 ? -10.156 -8.383 9.211 1 98 131 TYR B CA 1
ATOM 2219 C C . TYR B 1 131 ? -10.453 -7.648 10.508 1 98 131 TYR B C 1
ATOM 2221 O O . TYR B 1 131 ? -11.008 -6.551 10.492 1 98 131 TYR B O 1
ATOM 2229 N N . GLY B 1 132 ? -10.094 -8.172 11.648 1 96.12 132 GLY B N 1
ATOM 2230 C CA . GLY B 1 132 ? -10.273 -7.523 12.938 1 96.12 132 GLY B CA 1
ATOM 2231 C C . GLY B 1 132 ? -9.508 -6.223 13.062 1 96.12 132 GLY B C 1
ATOM 2232 O O . GLY B 1 132 ? -9.828 -5.379 13.898 1 96.12 132 GLY B O 1
ATOM 2233 N N . THR B 1 133 ? -8.477 -6.07 12.273 1 96.19 133 THR B N 1
ATOM 2234 C CA . THR B 1 133 ? -7.652 -4.871 12.352 1 96.19 133 THR B CA 1
ATOM 2235 C C . THR B 1 133 ? -7.914 -3.957 11.156 1 96.19 133 THR B C 1
ATOM 2237 O O . THR B 1 133 ? -7.125 -3.051 10.883 1 96.19 133 THR B O 1
ATOM 2240 N N . ARG B 1 134 ? -9.047 -4.168 10.461 1 96.75 134 ARG B N 1
ATOM 2241 C CA . ARG B 1 134 ? -9.352 -3.379 9.273 1 96.75 134 ARG B CA 1
ATOM 2242 C C . ARG B 1 134 ? -9.508 -1.902 9.617 1 96.75 134 ARG B C 1
ATOM 2244 O O . ARG B 1 134 ? -10.008 -1.561 10.695 1 96.75 134 ARG B O 1
ATOM 2251 N N . ILE B 1 135 ? -9.133 -1.09 8.688 1 95.38 135 ILE B N 1
ATOM 2252 C CA . ILE B 1 135 ? -9.25 0.355 8.844 1 95.38 135 ILE B CA 1
ATOM 2253 C C . ILE B 1 135 ? -10.617 0.818 8.352 1 95.38 135 ILE B C 1
ATOM 2255 O O . ILE B 1 135 ? -11.141 1.83 8.82 1 95.38 135 ILE B O 1
ATOM 2259 N N . LEU B 1 136 ? -11.172 0.119 7.434 1 95.31 136 LEU B N 1
ATOM 2260 C CA . LEU B 1 136 ? -12.516 0.378 6.93 1 95.31 136 LEU B CA 1
ATOM 2261 C C . LEU B 1 136 ? -13.242 -0.926 6.613 1 95.31 136 LEU B C 1
ATOM 2263 O O . LEU B 1 136 ? -12.602 -1.945 6.344 1 95.31 136 LEU B O 1
ATOM 2267 N N . ASP B 1 137 ? -14.492 -0.838 6.594 1 96.06 137 ASP B N 1
ATOM 2268 C CA . ASP B 1 137 ? -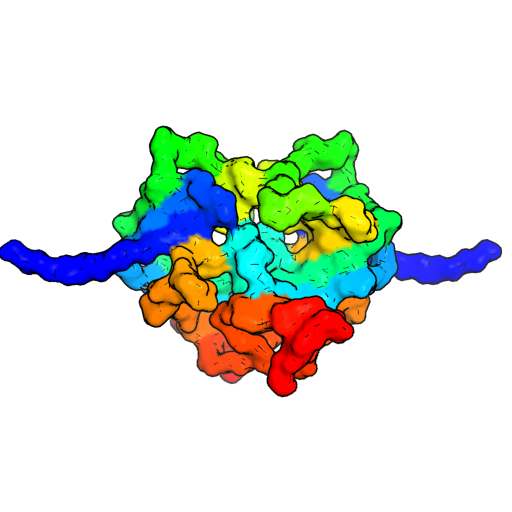15.312 -1.984 6.203 1 96.06 137 ASP B CA 1
ATOM 2269 C C . ASP B 1 137 ? -15.398 -2.102 4.684 1 96.06 137 ASP B C 1
ATOM 2271 O O . ASP B 1 137 ? -15.602 -1.104 3.99 1 96.06 137 ASP B O 1
ATOM 2275 N N . VAL B 1 138 ? -15.18 -3.291 4.223 1 96.38 138 VAL B N 1
ATOM 2276 C CA . VAL B 1 138 ? -15.383 -3.588 2.811 1 96.38 138 VAL B CA 1
ATOM 2277 C C . VAL B 1 138 ? -16.688 -4.363 2.631 1 96.38 138 VAL B C 1
ATOM 2279 O O . VAL B 1 138 ? -16.844 -5.469 3.162 1 96.38 138 VAL B O 1
ATOM 2282 N N . GLY B 1 139 ? -17.641 -3.793 1.915 1 94 139 GLY B N 1
ATOM 2283 C CA . GLY B 1 139 ? -18.969 -4.363 1.785 1 94 139 GLY B CA 1
ATOM 2284 C C . GLY B 1 139 ? -19.094 -5.324 0.62 1 94 139 GLY B C 1
ATOM 2285 O O . GLY B 1 139 ? -20 -5.203 -0.199 1 94 139 GLY B O 1
ATOM 2286 N N . ASP B 1 140 ? -18.297 -6.262 0.417 1 95.06 140 ASP B N 1
ATOM 2287 C CA . ASP B 1 140 ? -18.422 -7.266 -0.635 1 95.06 140 ASP B CA 1
ATOM 2288 C C . ASP B 1 140 ? -18.891 -8.602 -0.063 1 95.06 140 ASP B C 1
ATOM 2290 O O . ASP B 1 140 ? -19.266 -8.688 1.107 1 95.06 140 ASP B O 1
ATOM 2294 N N . GLU B 1 141 ? -18.891 -9.617 -0.845 1 95.62 141 GLU B N 1
ATOM 2295 C CA . GLU B 1 141 ? -19.469 -10.906 -0.445 1 95.62 141 GLU B CA 1
ATOM 2296 C C . GLU B 1 141 ? -18.375 -11.867 0.027 1 95.62 141 GLU B C 1
ATOM 2298 O O . GLU B 1 141 ? -18.672 -13.008 0.392 1 95.62 141 GLU B O 1
ATOM 2303 N N . LEU B 1 142 ? -17.203 -11.484 0.019 1 97.5 142 LEU B N 1
ATOM 2304 C CA . LEU B 1 142 ? -16.109 -12.367 0.415 1 97.5 142 LEU B CA 1
ATOM 2305 C C . LEU B 1 142 ? -16.125 -12.617 1.92 1 97.5 142 LEU B C 1
ATOM 2307 O O . LEU B 1 142 ? -16.484 -11.727 2.697 1 97.5 142 LEU B O 1
ATOM 2311 N N . GLY B 1 143 ? -15.711 -13.797 2.279 1 97.62 143 GLY B N 1
ATOM 2312 C CA . GLY B 1 143 ? -15.586 -14.109 3.695 1 97.62 143 GLY B CA 1
ATOM 2313 C C . GLY B 1 143 ? -14.586 -13.219 4.414 1 97.62 143 GLY B C 1
ATOM 2314 O O . GLY B 1 143 ? -13.57 -12.828 3.842 1 97.62 143 GLY B O 1
ATOM 2315 N N . LYS B 1 144 ? -14.938 -12.891 5.656 1 98.38 144 LYS B N 1
ATOM 2316 C CA . LYS B 1 144 ? -14.07 -12.117 6.543 1 98.38 144 LYS B CA 1
ATOM 2317 C C . LYS B 1 144 ? -13.602 -12.961 7.723 1 98.38 144 LYS B C 1
ATOM 2319 O O . LYS B 1 144 ? -14.414 -13.602 8.398 1 98.38 144 LYS B O 1
ATOM 2324 N N . TRP B 1 145 ? -12.297 -12.922 7.902 1 98.62 145 TRP B N 1
ATOM 2325 C CA . TRP B 1 145 ? -11.719 -13.836 8.883 1 98.62 145 TRP B CA 1
ATOM 2326 C C . TRP B 1 145 ? -10.844 -13.078 9.875 1 98.62 145 TRP B C 1
ATOM 2328 O O . TRP B 1 145 ? -10.156 -12.117 9.508 1 98.62 145 TRP B O 1
ATOM 2338 N N . GLU B 1 146 ? -10.812 -13.469 11.141 1 97.81 146 GLU B N 1
ATOM 2339 C CA . GLU B 1 146 ? -9.945 -12.883 12.156 1 97.81 146 GLU B CA 1
ATOM 2340 C C . GLU B 1 146 ? -8.477 -13.133 11.844 1 97.81 146 GLU B C 1
ATOM 2342 O O . GLU B 1 146 ? -7.613 -12.312 12.172 1 97.81 146 GLU B O 1
ATOM 2347 N N . GLY B 1 147 ? -8.172 -14.273 11.312 1 96.69 147 GLY B N 1
ATOM 2348 C CA . GLY B 1 147 ? -6.855 -14.688 10.859 1 96.69 147 GLY B CA 1
ATOM 2349 C C . GLY B 1 147 ? -6.867 -15.273 9.461 1 96.69 147 GLY B C 1
ATOM 2350 O O . GLY B 1 147 ? -7.41 -14.672 8.531 1 96.69 147 GLY B O 1
ATOM 2351 N N . TYR B 1 148 ? -6.309 -16.438 9.328 1 95.94 148 TYR B N 1
ATOM 2352 C CA . TYR B 1 148 ? -6.227 -17.094 8.031 1 95.94 148 TYR B CA 1
ATOM 2353 C C . TYR B 1 148 ? -7.57 -17.688 7.637 1 95.94 148 TYR B C 1
ATOM 2355 O O . TYR B 1 148 ? -8.297 -18.219 8.484 1 95.94 148 TYR B O 1
ATOM 2363 N N . GLU B 1 149 ? -7.785 -17.609 6.375 1 94.81 149 GLU B N 1
ATOM 2364 C CA . GLU B 1 149 ? -9.016 -18.156 5.816 1 94.81 149 GLU B CA 1
ATOM 2365 C C . GLU B 1 149 ? -9.164 -19.641 6.152 1 94.81 149 GLU B C 1
ATOM 2367 O O . GLU B 1 149 ? -8.219 -20.422 6.004 1 94.81 149 GLU B O 1
ATOM 2372 N N . ASN B 1 150 ? -10.32 -20.078 6.613 1 93.88 150 ASN B N 1
ATOM 2373 C CA . ASN B 1 150 ? -10.711 -21.438 6.93 1 93.88 150 ASN B CA 1
ATOM 2374 C C . ASN B 1 150 ? -9.883 -22 8.078 1 93.88 150 ASN B C 1
ATOM 2376 O O . ASN B 1 150 ? -9.906 -23.203 8.336 1 93.88 150 ASN B O 1
ATOM 2380 N N . ARG B 1 151 ? -9.086 -21.203 8.695 1 95.06 151 ARG B N 1
ATOM 2381 C CA . ARG B 1 151 ? -8.258 -21.641 9.82 1 95.06 151 ARG B CA 1
ATOM 2382 C C . ARG B 1 151 ? -8.453 -20.734 11.031 1 95.06 151 ARG B C 1
ATOM 2384 O O . ARG B 1 151 ? -7.684 -20.797 11.984 1 95.06 151 ARG B O 1
ATOM 2391 N N . SER B 1 152 ? -9.328 -19.891 10.938 1 96.19 152 SER B N 1
ATOM 2392 C CA . SER B 1 152 ? -9.648 -18.969 12.023 1 96.19 152 SER B CA 1
ATOM 2393 C C . SER B 1 152 ? -11.141 -18.688 12.078 1 96.19 152 SER B C 1
ATOM 2395 O O . SER B 1 152 ? -11.922 -19.25 11.312 1 96.19 152 SER B O 1
ATOM 2397 N N . THR B 1 153 ? -11.508 -17.797 13.031 1 97 153 THR B N 1
ATOM 2398 C CA . THR B 1 153 ? -12.906 -17.438 13.211 1 97 153 THR B CA 1
ATOM 2399 C C . THR B 1 153 ? -13.398 -16.562 12.07 1 97 153 THR B C 1
ATOM 2401 O O . THR B 1 153 ? -12.773 -15.547 11.75 1 97 153 THR B O 1
ATOM 2404 N N . ARG B 1 154 ? -14.453 -17.016 11.414 1 96.12 154 ARG B N 1
ATOM 2405 C CA . ARG B 1 154 ? -15.094 -16.172 10.422 1 96.12 154 ARG B CA 1
ATOM 2406 C C . ARG B 1 154 ? -15.867 -15.039 11.086 1 96.12 154 ARG B C 1
ATOM 2408 O O . ARG B 1 154 ? -16.562 -15.25 12.086 1 96.12 154 ARG B O 1
ATOM 2415 N N . LEU B 1 155 ? -15.625 -13.852 10.523 1 93.5 155 LEU B N 1
ATOM 2416 C CA . LEU B 1 155 ? -16.297 -12.68 11.062 1 93.5 155 LEU B CA 1
ATOM 2417 C C . LEU B 1 155 ? -17.562 -12.359 10.266 1 93.5 155 LEU B C 1
ATOM 2419 O O . LEU B 1 155 ? -17.578 -12.5 9.039 1 93.5 155 LEU B O 1
ATOM 2423 N N . GLY B 1 156 ? -18.781 -12.078 10.844 1 77.19 156 GLY B N 1
ATOM 2424 C CA . GLY B 1 156 ? -20.078 -11.781 10.273 1 77.19 156 GLY B CA 1
ATOM 2425 C C . GLY B 1 156 ? -20.969 -13 10.125 1 77.19 156 GLY B C 1
ATOM 2426 O O . GLY B 1 156 ? -20.5 -14.133 10.273 1 77.19 156 GLY B O 1
#

Sequence (312 aa):
MSLGTSAAPIKGSCFCGAVSYSLAGRPIMSVYCHCTICQKLNGCPFVHTMHFKGSDFTWSHAQPHEAQLDFYIIPSKPHKTRCRCKTCGATVASYNSDTRCWSVWGPQLKRDAAGKIEAWELVKPSAHMFYGTRILDVGDELGKWEGYENRSTRLGMSLGTSAAPIKGSCFCGAVSYSLAGRPIMSVYCHCTICQKLNGCPFVHTMHFKGSDFTWSHAQPHEAQLDFYIIPSKPHKTRCRCKTCGATVASYNSDTRCWSVWGPQLKRDAAGKIEAWELVKPSAHMFYGTRILDVGDELGKWEGYENRSTRLG

InterPro domains:
  IPR006913 CENP-V/GFA domain [PF04828] (10-130)
  IPR006913 CENP-V/GFA domain [PS51891] (10-121)
  IPR011057 Mss4-like superfamily [SSF51316] (7-151)